Protein AF-A0A381T5F5-F1 (afdb_monomer_lite)

Radius of gyration: 28.42 Å; chains: 1; bounding box: 63×72×77 Å

Sequence (205 aa):
MLFAADSLQAEAVHLPLPDIADSGIIEITLPPEMNLDVVPEEDIFDAQMGEAKTIFAEAIISDLTGDTLEAAYQFEMLFESLSHIDELSAHDEFQTLEFNRLLTAAIDYYEDEAVTMDKVETGFSVAVLKDKLDEYIYGQTLEDLEYVEERVEIIPGHIPITYNQKVASIIKFFQNEGRSSFQKWLNRMSRYKPIILPILEEEGV

pLDDT: mean 72.7, std 19.8, range [29.36, 98.19]

Organism: NCBI:txid408172

Foldseek 3Di:
DDDDDDDDDDDDDDDDDDDDDDPDDPDPDDDDDPPPPPPPPCPPLNVLLVVLVVLLVQLVVCQVVLVLPSNVVSLLVSLVSLVVSCVVCPPAPVSVVSSLVSLVVSLCCQPPPRDNDDNPDNPDSNVVSVVVSVVVCVVCDDPLPPQWDWDFDDDPPDDTDTRHSVVSNVVVCCVPVVVVVVVVVVVCCVVCVVVVVVVCVVVVD

Secondary structure (DSSP, 8-state):
--------------PPPP-------------TT----------HHHHHHHHHHHHHHHHHHHHHHT-HHHHHHHHHHHHHHHHHHHHHHTT-HHHHHHHHHHHHHHHHIIIII-SS--TTSSHHHHHHHHHHHHHHHHHHSSSS------EEE--TTS--EEE-HHHHHHHHHHHTTTHHHHHHHHHHHHHHHHHHHHHHHHHT-

Structure (mmCIF, N/CA/C/O backbone):
data_AF-A0A381T5F5-F1
#
_entry.id   AF-A0A381T5F5-F1
#
loop_
_atom_site.group_PDB
_atom_site.id
_atom_site.type_symbol
_atom_site.label_atom_id
_atom_site.label_alt_id
_atom_site.label_comp_id
_atom_site.label_asym_id
_atom_site.label_entity_id
_atom_site.label_seq_id
_atom_site.pdbx_PDB_ins_code
_atom_site.Cartn_x
_atom_site.Cartn_y
_atom_site.Cartn_z
_atom_site.occupancy
_atom_site.B_iso_or_equiv
_atom_site.auth_seq_id
_atom_site.auth_comp_id
_atom_site.auth_asym_id
_atom_site.auth_atom_id
_atom_site.pdbx_PDB_model_num
ATOM 1 N N . MET A 1 1 ? 37.212 46.376 42.908 1.00 38.25 1 MET A N 1
ATOM 2 C CA . MET A 1 1 ? 36.368 45.557 42.016 1.00 38.25 1 MET A CA 1
ATOM 3 C C . MET A 1 1 ? 36.216 46.322 40.717 1.00 38.25 1 MET A C 1
ATOM 5 O O . MET A 1 1 ? 35.493 47.306 40.688 1.00 38.25 1 MET A O 1
ATOM 9 N N . LEU A 1 2 ? 37.015 45.952 39.718 1.00 34.00 2 LEU A N 1
ATOM 10 C CA . LEU A 1 2 ? 37.076 46.578 38.398 1.00 34.00 2 LEU A CA 1
ATOM 11 C C . LEU A 1 2 ? 36.506 45.580 37.388 1.00 34.00 2 LEU A C 1
ATOM 13 O O . LEU A 1 2 ? 36.907 44.419 37.389 1.00 34.00 2 LEU A O 1
ATOM 17 N N . PHE A 1 3 ? 35.553 46.044 36.584 1.00 35.41 3 PHE A N 1
ATOM 18 C CA . PHE A 1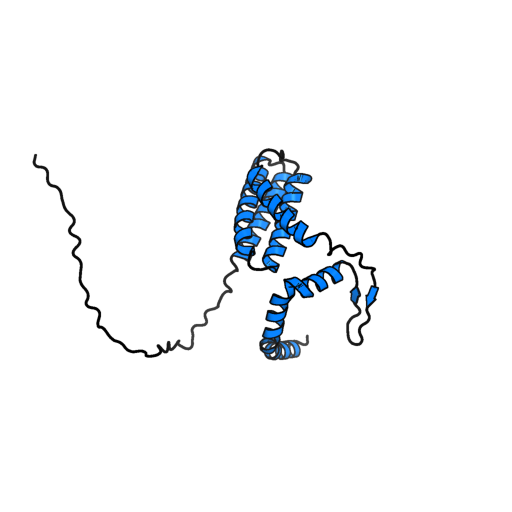 3 ? 34.997 45.328 35.443 1.00 35.41 3 PHE A CA 1
ATOM 19 C C . PHE A 1 3 ? 36.037 45.273 34.317 1.00 35.41 3 PHE A C 1
ATOM 21 O O . PHE A 1 3 ? 36.652 46.293 34.010 1.00 35.41 3 PHE A O 1
ATOM 28 N N . ALA A 1 4 ? 36.200 44.111 33.684 1.00 34.84 4 ALA A N 1
ATOM 29 C CA . ALA A 1 4 ? 36.901 43.969 32.414 1.00 34.84 4 ALA A CA 1
ATOM 30 C C . ALA A 1 4 ? 36.031 43.121 31.477 1.00 34.84 4 ALA A C 1
ATOM 32 O O . ALA A 1 4 ? 35.659 41.999 31.813 1.00 34.84 4 ALA A O 1
ATOM 33 N N . ALA A 1 5 ? 35.667 43.717 30.343 1.00 36.75 5 ALA A N 1
ATOM 34 C CA . ALA A 1 5 ? 35.127 43.033 29.180 1.00 36.75 5 ALA A CA 1
ATOM 35 C C . ALA A 1 5 ? 36.301 42.401 28.425 1.00 36.75 5 ALA A C 1
ATOM 37 O O . ALA A 1 5 ? 37.304 43.083 28.211 1.00 36.75 5 ALA A O 1
ATOM 38 N N . ASP A 1 6 ? 36.177 41.133 28.040 1.00 33.81 6 ASP A N 1
ATOM 39 C CA . ASP A 1 6 ? 37.155 40.463 27.186 1.00 33.81 6 ASP A CA 1
ATOM 40 C C . ASP A 1 6 ? 36.563 40.321 25.779 1.00 33.81 6 ASP A C 1
ATOM 42 O O . ASP A 1 6 ? 35.481 39.758 25.591 1.00 33.81 6 ASP A O 1
ATOM 46 N N . SER A 1 7 ? 37.244 40.930 24.813 1.00 37.56 7 SER A N 1
ATOM 47 C CA . SER A 1 7 ? 36.861 41.004 23.405 1.00 37.56 7 SER A CA 1
ATOM 48 C C . SER A 1 7 ? 37.653 39.953 22.636 1.00 37.56 7 SER A C 1
ATOM 50 O O . SER A 1 7 ? 38.869 40.071 22.511 1.00 37.56 7 SER A O 1
ATOM 52 N N . LEU A 1 8 ? 36.977 38.950 22.074 1.00 38.78 8 LEU A N 1
ATOM 53 C CA . LEU A 1 8 ? 37.603 37.996 21.156 1.00 38.78 8 LEU A CA 1
ATOM 54 C C . LEU A 1 8 ? 37.834 38.666 19.792 1.00 38.78 8 LEU A C 1
ATOM 56 O O . LEU A 1 8 ? 36.903 38.861 19.012 1.00 38.78 8 LEU A O 1
ATOM 60 N N . GLN A 1 9 ? 39.085 39.027 19.508 1.00 34.44 9 GLN A N 1
ATOM 61 C CA . GLN A 1 9 ? 39.554 39.387 18.169 1.00 34.44 9 GLN A CA 1
ATOM 62 C C . GLN A 1 9 ? 39.758 38.108 17.346 1.00 34.44 9 GLN A C 1
ATOM 64 O O . GLN A 1 9 ? 40.683 37.341 17.595 1.00 34.44 9 GLN A O 1
ATOM 69 N N . ALA A 1 10 ? 38.888 37.878 16.361 1.00 34.59 10 ALA A N 1
ATOM 70 C CA . ALA A 1 10 ? 39.128 36.905 15.302 1.00 34.59 10 ALA A CA 1
ATOM 71 C C . ALA A 1 10 ? 40.094 37.526 14.282 1.00 34.59 10 ALA A C 1
ATOM 73 O O . ALA A 1 10 ? 39.742 38.453 13.551 1.00 34.59 10 ALA A O 1
ATOM 74 N N . GLU A 1 11 ? 41.331 37.045 14.271 1.00 29.36 11 GLU A N 1
ATOM 75 C CA . GLU A 1 11 ? 42.367 37.473 13.338 1.00 29.36 11 GLU A CA 1
ATOM 76 C C . GLU A 1 11 ? 42.144 36.765 11.989 1.00 29.36 11 GLU A C 1
ATOM 78 O O . GLU A 1 11 ? 42.240 35.542 11.880 1.00 29.36 11 GLU A O 1
ATOM 83 N N . ALA A 1 12 ? 41.760 37.528 10.962 1.00 34.00 12 ALA A N 1
ATOM 84 C CA . ALA A 1 12 ? 41.528 37.014 9.617 1.00 34.00 12 ALA A CA 1
ATOM 85 C C . ALA A 1 12 ? 42.871 36.721 8.930 1.00 34.00 12 ALA A C 1
ATOM 87 O O . ALA A 1 12 ? 43.585 37.634 8.511 1.00 34.00 12 ALA A O 1
ATOM 88 N N . VAL A 1 13 ? 43.218 35.440 8.799 1.00 34.34 13 VAL A N 1
ATOM 89 C CA . VAL A 1 13 ? 44.379 35.004 8.015 1.00 34.34 13 VAL A CA 1
ATOM 90 C C . VAL A 1 13 ? 44.034 35.105 6.529 1.00 34.34 13 VAL A C 1
ATOM 92 O O . VAL A 1 13 ? 43.244 34.327 5.998 1.00 34.34 13 VAL A O 1
ATOM 95 N N . HIS A 1 14 ? 44.630 36.085 5.854 1.00 31.78 14 HIS A N 1
ATOM 96 C CA . HIS A 1 14 ? 44.514 36.278 4.413 1.00 31.78 14 HIS A CA 1
ATOM 97 C C . HIS A 1 14 ? 45.462 35.307 3.694 1.00 31.78 14 HIS A C 1
ATOM 99 O O . HIS A 1 14 ? 46.673 35.518 3.659 1.00 31.78 14 HIS A O 1
ATOM 105 N N . LEU A 1 15 ? 44.921 34.238 3.109 1.00 33.81 15 LEU A N 1
ATOM 106 C CA . LEU A 1 15 ? 45.661 33.392 2.169 1.00 33.81 15 LEU A CA 1
ATOM 107 C C . LEU A 1 15 ? 45.537 34.001 0.760 1.00 33.81 15 LEU A C 1
ATOM 109 O O . LEU A 1 15 ? 44.425 34.358 0.363 1.00 33.81 15 LEU A O 1
ATOM 113 N N . PRO A 1 16 ? 46.632 34.186 0.003 1.00 30.16 16 PRO A N 1
ATOM 114 C CA . PRO A 1 16 ? 46.548 34.689 -1.361 1.00 30.16 16 PRO A CA 1
ATOM 115 C C . PRO A 1 16 ? 46.124 33.547 -2.293 1.00 30.16 16 PRO A C 1
ATOM 117 O O . PRO A 1 16 ? 46.765 32.496 -2.313 1.00 30.16 16 PRO A O 1
ATOM 120 N N . LEU A 1 17 ? 45.061 33.745 -3.077 1.00 31.80 17 LEU A N 1
ATOM 121 C CA . LEU A 1 17 ? 44.791 32.880 -4.225 1.00 31.80 17 LEU A CA 1
ATOM 122 C C . LEU A 1 17 ? 45.796 33.207 -5.341 1.00 31.80 17 LEU A C 1
ATOM 124 O O . LEU A 1 17 ? 45.927 34.383 -5.692 1.00 31.80 17 LEU A O 1
ATOM 128 N N . PRO A 1 18 ? 46.472 32.214 -5.943 1.00 37.72 18 PRO A N 1
ATOM 129 C CA . PRO A 1 18 ? 47.055 32.405 -7.255 1.00 37.72 18 PRO A CA 1
ATOM 130 C C . PRO A 1 18 ? 45.928 32.375 -8.294 1.00 37.72 18 PRO A C 1
ATOM 132 O O . PRO A 1 18 ? 45.189 31.401 -8.417 1.00 37.72 18 PRO A O 1
ATOM 135 N N . ASP A 1 19 ? 45.807 33.477 -9.021 1.00 45.06 19 ASP A N 1
ATOM 136 C CA . ASP A 1 19 ? 44.993 33.605 -10.222 1.00 45.06 19 ASP A CA 1
ATOM 137 C C . ASP A 1 19 ? 45.656 32.763 -11.325 1.00 45.06 19 ASP A C 1
ATOM 139 O O . ASP A 1 19 ? 46.732 33.111 -11.819 1.00 45.06 19 ASP A O 1
ATOM 143 N N . ILE A 1 20 ? 45.084 31.601 -11.645 1.00 42.59 20 ILE A N 1
ATOM 144 C CA . ILE A 1 20 ? 45.538 30.764 -12.760 1.00 42.59 20 ILE A CA 1
ATOM 145 C C . ILE A 1 20 ? 44.314 30.404 -13.593 1.00 42.59 20 ILE A C 1
ATOM 147 O O . ILE A 1 20 ? 43.582 29.457 -13.312 1.00 42.59 20 ILE A O 1
ATOM 151 N N . ALA A 1 21 ? 44.106 31.196 -14.640 1.00 44.16 21 ALA A N 1
ATOM 152 C CA . ALA A 1 21 ? 43.344 30.780 -15.797 1.00 44.16 21 ALA A CA 1
ATOM 153 C C . ALA A 1 21 ? 44.098 29.629 -16.481 1.00 44.16 21 ALA A C 1
ATOM 155 O O . ALA A 1 21 ? 45.106 29.869 -17.142 1.00 44.16 21 ALA A O 1
ATOM 156 N N . ASP A 1 22 ? 43.623 28.394 -16.324 1.00 35.47 22 ASP A N 1
ATOM 157 C CA . ASP A 1 22 ? 43.992 27.301 -17.222 1.00 35.47 22 ASP A CA 1
ATOM 158 C C . ASP A 1 22 ? 42.821 26.323 -17.374 1.00 35.47 22 ASP A C 1
ATOM 160 O O . ASP A 1 22 ? 42.461 25.562 -16.477 1.00 35.47 22 ASP A O 1
ATOM 164 N N . SER A 1 23 ? 42.170 26.398 -18.529 1.00 48.31 23 SER A N 1
ATOM 165 C CA . SER A 1 23 ? 41.189 25.429 -19.001 1.00 48.31 23 SER A CA 1
ATOM 166 C C . SER A 1 23 ? 41.922 24.163 -19.450 1.00 48.31 23 SER A C 1
ATOM 168 O O . SER A 1 23 ? 42.151 23.959 -20.641 1.00 48.31 23 SER A O 1
ATOM 170 N N . GLY A 1 24 ? 42.295 23.326 -18.484 1.00 35.50 24 GLY A N 1
ATOM 171 C CA . GLY A 1 24 ? 42.821 21.980 -18.691 1.00 35.50 24 GLY A CA 1
ATOM 172 C C . GLY A 1 24 ? 41.862 20.945 -18.110 1.00 35.50 24 GLY A C 1
ATOM 173 O O . GLY A 1 24 ? 41.478 21.028 -16.947 1.00 35.50 24 GLY A O 1
ATOM 174 N N . ILE A 1 25 ? 41.451 19.978 -18.929 1.00 42.22 25 ILE A N 1
ATOM 175 C CA . ILE A 1 25 ? 40.666 18.812 -18.507 1.00 42.22 25 ILE A CA 1
ATOM 176 C C . ILE A 1 25 ? 41.436 18.097 -17.389 1.00 42.22 25 ILE A C 1
ATOM 178 O O . ILE A 1 25 ? 42.571 17.671 -17.593 1.00 42.22 25 ILE A O 1
ATOM 182 N N . ILE A 1 26 ? 40.824 17.965 -16.212 1.00 38.75 26 ILE A N 1
ATOM 183 C CA . ILE A 1 26 ? 41.360 17.137 -15.129 1.00 38.75 26 ILE A CA 1
ATOM 184 C C . ILE A 1 26 ? 41.097 15.676 -15.514 1.00 38.75 26 ILE A C 1
ATOM 186 O O . ILE A 1 26 ? 39.980 15.183 -15.364 1.00 38.75 26 ILE A O 1
ATOM 190 N N . GLU A 1 27 ? 42.108 14.980 -16.035 1.00 40.19 27 GLU A N 1
ATOM 191 C CA . GLU A 1 27 ? 42.082 13.517 -16.130 1.00 40.19 27 GLU A CA 1
ATOM 192 C C . GLU A 1 27 ? 42.274 12.928 -14.729 1.00 40.19 27 GLU A C 1
ATOM 194 O O . GLU A 1 27 ? 43.365 12.944 -14.157 1.00 40.19 27 GLU A O 1
ATOM 199 N N . ILE A 1 28 ? 41.185 12.417 -14.156 1.00 47.28 28 ILE A N 1
ATOM 200 C CA . ILE A 1 28 ? 41.226 11.629 -12.927 1.00 47.28 28 ILE A CA 1
ATOM 201 C C . ILE A 1 28 ? 41.643 10.209 -13.316 1.00 47.28 28 ILE A C 1
ATOM 203 O O . ILE A 1 28 ? 40.820 9.403 -13.748 1.00 47.28 28 ILE A O 1
ATOM 207 N N . THR A 1 29 ? 42.927 9.888 -13.177 1.00 44.03 29 THR A N 1
ATOM 208 C CA . THR A 1 29 ? 43.412 8.512 -13.338 1.00 44.03 29 THR A CA 1
ATOM 209 C C . THR A 1 29 ? 42.994 7.691 -12.116 1.00 44.03 29 THR A C 1
ATOM 211 O O . THR A 1 29 ? 43.640 7.753 -11.070 1.00 44.03 29 THR A O 1
ATOM 214 N N . LEU A 1 30 ? 41.899 6.932 -12.227 1.00 45.69 30 LEU A N 1
ATOM 215 C CA . LEU A 1 30 ? 41.507 5.956 -11.206 1.00 45.69 30 LEU A CA 1
ATOM 216 C C . LEU A 1 30 ? 42.463 4.742 -11.228 1.00 45.69 30 LEU A C 1
ATOM 218 O O . LEU A 1 30 ? 42.721 4.198 -12.305 1.00 45.69 30 LEU A O 1
ATOM 222 N N . PRO A 1 31 ? 42.995 4.294 -10.075 1.00 48.22 31 PRO A N 1
ATOM 223 C CA . PRO A 1 31 ? 43.805 3.081 -9.996 1.00 48.22 31 PRO A CA 1
ATOM 224 C C . PRO A 1 31 ? 42.960 1.821 -10.286 1.00 48.22 31 PRO A C 1
ATOM 226 O O . PRO A 1 31 ? 41.769 1.799 -9.976 1.00 48.22 31 PRO A O 1
ATOM 229 N N . PRO A 1 32 ? 43.559 0.754 -10.852 1.00 56.72 32 PRO A N 1
ATOM 230 C CA . PRO A 1 32 ? 42.825 -0.356 -11.471 1.00 56.72 32 PRO A CA 1
ATOM 231 C C . PRO A 1 32 ? 42.182 -1.372 -10.507 1.00 56.72 32 PRO A C 1
ATOM 233 O O . PRO A 1 32 ? 41.619 -2.352 -10.979 1.00 56.72 32 PRO A O 1
ATOM 236 N N . GLU A 1 33 ? 42.225 -1.175 -9.186 1.00 52.47 33 GLU A N 1
ATOM 237 C CA . GLU A 1 33 ? 41.735 -2.173 -8.215 1.00 52.47 33 GLU A CA 1
ATOM 238 C C . GLU A 1 33 ? 40.925 -1.561 -7.063 1.00 52.47 33 GLU A C 1
ATOM 240 O O . GLU A 1 33 ? 41.131 -1.866 -5.891 1.00 52.47 33 GLU A O 1
ATOM 245 N N . MET A 1 34 ? 39.956 -0.706 -7.384 1.00 43.25 34 MET A N 1
ATOM 246 C CA . MET A 1 34 ? 38.816 -0.499 -6.491 1.00 43.25 34 MET A CA 1
ATOM 247 C C . MET A 1 34 ? 37.645 -1.325 -7.012 1.00 43.25 34 MET A C 1
ATOM 249 O O . MET A 1 34 ? 36.798 -0.822 -7.747 1.00 43.25 34 MET A O 1
ATOM 253 N N . ASN A 1 35 ? 37.594 -2.598 -6.614 1.00 51.69 35 ASN A N 1
ATOM 254 C CA . ASN A 1 35 ? 36.321 -3.310 -6.545 1.00 51.69 35 ASN A CA 1
ATOM 255 C C . ASN A 1 35 ? 35.527 -2.649 -5.412 1.00 51.69 35 ASN A C 1
ATOM 257 O O . ASN A 1 35 ? 35.549 -3.081 -4.262 1.00 51.69 35 ASN A O 1
ATOM 261 N N . LEU A 1 36 ? 34.907 -1.514 -5.729 1.00 45.31 36 LEU A N 1
ATOM 262 C CA . LEU A 1 36 ? 33.728 -1.095 -5.007 1.00 45.31 36 LEU A CA 1
ATOM 263 C C . LEU A 1 36 ? 32.704 -2.166 -5.353 1.00 45.31 36 LEU A C 1
ATOM 265 O O . LEU A 1 36 ? 32.170 -2.163 -6.463 1.00 45.31 36 LEU A O 1
ATOM 269 N N . ASP A 1 37 ? 32.468 -3.101 -4.435 1.00 44.31 37 ASP A N 1
ATOM 270 C CA . ASP A 1 37 ? 31.156 -3.722 -4.370 1.00 44.31 37 ASP A CA 1
ATOM 271 C C . ASP A 1 37 ? 30.195 -2.546 -4.217 1.00 44.31 37 ASP A C 1
ATOM 273 O O . ASP A 1 37 ? 30.013 -1.995 -3.131 1.00 44.31 37 ASP A O 1
ATOM 277 N N . VAL A 1 38 ? 29.675 -2.068 -5.349 1.00 47.16 38 VAL A N 1
ATOM 278 C CA . VAL A 1 38 ? 28.521 -1.189 -5.382 1.00 47.16 38 VAL A CA 1
ATOM 279 C C . VAL A 1 38 ? 27.403 -2.087 -4.890 1.00 47.16 38 VAL A C 1
ATOM 281 O O . VAL A 1 38 ? 26.710 -2.728 -5.677 1.00 47.16 38 VAL A O 1
ATOM 284 N N . VAL A 1 39 ? 27.299 -2.214 -3.565 1.00 48.06 39 VAL A N 1
ATOM 285 C CA . VAL A 1 39 ? 26.050 -2.598 -2.930 1.00 48.06 39 VAL A CA 1
ATOM 286 C C . VAL A 1 39 ? 25.044 -1.641 -3.554 1.00 48.06 39 VAL A C 1
ATOM 288 O O . VAL A 1 39 ? 25.280 -0.430 -3.473 1.00 48.06 39 VAL A O 1
ATOM 291 N N . PRO A 1 40 ? 24.039 -2.137 -4.299 1.00 51.09 40 PRO A N 1
ATOM 292 C CA . PRO A 1 40 ? 23.034 -1.248 -4.843 1.00 51.09 40 PRO A CA 1
ATOM 293 C C . PRO A 1 40 ? 22.497 -0.468 -3.651 1.00 51.09 40 PRO A C 1
ATOM 295 O O . PRO A 1 40 ? 22.054 -1.072 -2.675 1.00 51.09 40 PRO A O 1
ATOM 298 N N . GLU A 1 41 ? 22.685 0.848 -3.685 1.00 50.62 41 GLU A N 1
ATOM 299 C CA . GLU A 1 41 ? 22.102 1.750 -2.705 1.00 50.62 41 GLU A CA 1
ATOM 300 C C . GLU A 1 41 ? 20.612 1.411 -2.700 1.00 50.62 41 GLU A C 1
ATOM 302 O O . GLU A 1 41 ? 19.975 1.456 -3.756 1.00 50.62 41 GLU A O 1
ATOM 307 N N . GLU A 1 42 ? 20.118 0.893 -1.574 1.00 57.00 42 GLU A N 1
ATOM 308 C CA . GLU A 1 42 ? 18.711 0.532 -1.445 1.00 57.00 42 GLU A CA 1
ATOM 309 C C . GLU A 1 42 ? 17.911 1.793 -1.779 1.00 57.00 42 GLU A C 1
ATOM 311 O O . GLU A 1 42 ? 18.203 2.864 -1.238 1.00 57.00 42 GLU A O 1
ATOM 316 N N . ASP A 1 43 ? 16.995 1.699 -2.749 1.00 82.19 43 ASP A N 1
ATOM 317 C CA . ASP A 1 43 ? 16.211 2.858 -3.164 1.00 82.19 43 ASP A CA 1
ATOM 318 C C . ASP A 1 43 ? 15.467 3.369 -1.925 1.00 82.19 43 ASP A C 1
ATOM 320 O O . ASP A 1 43 ? 14.814 2.596 -1.223 1.00 82.19 43 ASP A O 1
ATOM 324 N N . ILE A 1 44 ? 15.600 4.664 -1.623 1.00 87.88 44 ILE A N 1
ATOM 325 C CA . ILE A 1 44 ? 14.981 5.286 -0.445 1.00 87.88 44 ILE A CA 1
ATOM 326 C C . ILE A 1 44 ? 13.474 5.004 -0.448 1.00 87.88 44 ILE A C 1
ATOM 328 O O . ILE A 1 44 ? 12.894 4.766 0.611 1.00 87.88 44 ILE A O 1
ATOM 332 N N . PHE A 1 45 ? 12.860 4.969 -1.635 1.00 90.31 45 PHE A N 1
ATOM 333 C CA . PHE A 1 45 ? 11.470 4.564 -1.787 1.00 90.31 45 PHE A CA 1
ATOM 334 C C . PHE A 1 45 ? 11.238 3.116 -1.335 1.00 90.31 45 PHE A C 1
ATOM 336 O O . PHE A 1 45 ? 10.347 2.877 -0.524 1.00 90.31 45 PHE A O 1
ATOM 343 N N . ASP A 1 46 ? 12.037 2.159 -1.816 1.00 90.44 46 ASP A N 1
ATOM 344 C CA . ASP A 1 46 ? 11.882 0.734 -1.493 1.00 90.44 46 ASP A CA 1
ATOM 345 C C . ASP A 1 46 ? 12.051 0.481 0.012 1.00 90.44 46 ASP A C 1
ATOM 347 O O . ASP A 1 46 ? 11.271 -0.265 0.611 1.00 90.44 46 ASP A O 1
ATOM 351 N N . ALA A 1 47 ? 13.025 1.150 0.636 1.00 92.12 47 ALA A N 1
ATOM 352 C CA . ALA A 1 47 ? 13.267 1.065 2.071 1.00 92.12 47 ALA A CA 1
ATOM 353 C C . ALA A 1 47 ? 12.073 1.600 2.882 1.00 92.12 47 ALA A C 1
ATOM 355 O O . ALA A 1 47 ? 11.553 0.897 3.752 1.00 92.12 47 ALA A O 1
ATOM 356 N N . GLN A 1 48 ? 11.587 2.807 2.564 1.00 94.06 48 GLN A N 1
ATOM 357 C CA . GLN A 1 48 ? 10.433 3.393 3.257 1.00 94.06 48 GLN A CA 1
ATOM 358 C C . GLN A 1 48 ? 9.144 2.603 3.003 1.00 94.06 48 GLN A C 1
ATOM 360 O O . GLN A 1 48 ? 8.354 2.384 3.918 1.00 94.06 48 GLN A O 1
ATOM 365 N N . MET A 1 49 ? 8.947 2.102 1.784 1.00 94.88 49 MET A N 1
ATOM 366 C CA . MET A 1 49 ? 7.822 1.236 1.441 1.00 94.88 49 MET A CA 1
ATOM 367 C C . MET A 1 49 ? 7.859 -0.077 2.237 1.00 94.88 49 MET A C 1
ATOM 369 O O . MET A 1 49 ? 6.823 -0.563 2.697 1.00 94.88 49 MET A O 1
ATOM 373 N N . GLY A 1 50 ? 9.045 -0.665 2.419 1.00 95.62 50 GLY A N 1
ATOM 374 C CA . GLY A 1 50 ? 9.250 -1.847 3.259 1.00 95.62 50 GLY A CA 1
ATOM 375 C C . GLY A 1 50 ? 8.937 -1.591 4.736 1.00 95.62 50 GLY A C 1
ATOM 376 O O . GLY A 1 50 ? 8.280 -2.411 5.386 1.00 95.62 50 GLY A O 1
ATOM 377 N N . GLU A 1 51 ? 9.346 -0.434 5.252 1.00 96.06 51 GLU A N 1
ATOM 378 C CA . GLU A 1 51 ? 9.022 0.013 6.606 1.00 96.06 51 GLU A CA 1
ATOM 379 C C . GLU A 1 51 ? 7.508 0.197 6.789 1.00 96.06 51 GLU A C 1
ATOM 381 O O . GLU A 1 51 ? 6.926 -0.432 7.673 1.00 96.06 51 GLU A O 1
ATOM 386 N N . ALA A 1 52 ? 6.837 0.939 5.903 1.00 97.31 52 ALA A N 1
ATOM 387 C CA . ALA A 1 52 ? 5.390 1.159 5.969 1.00 97.31 52 ALA A CA 1
ATOM 388 C C . ALA A 1 52 ? 4.587 -0.152 5.941 1.00 97.31 52 ALA A C 1
ATOM 390 O O . ALA A 1 52 ? 3.634 -0.318 6.700 1.00 97.31 52 ALA A O 1
ATOM 391 N N . LYS A 1 53 ? 4.992 -1.132 5.122 1.00 97.75 53 LYS A N 1
ATOM 392 C CA . LYS A 1 53 ? 4.368 -2.469 5.112 1.00 97.75 53 LYS A CA 1
ATOM 393 C C . LYS A 1 53 ? 4.530 -3.199 6.445 1.00 97.75 53 LYS A C 1
ATOM 395 O O . LYS A 1 53 ? 3.616 -3.906 6.865 1.00 97.75 53 LYS A O 1
ATOM 400 N N . THR A 1 54 ? 5.679 -3.038 7.097 1.00 98.19 54 THR A N 1
ATOM 401 C CA . THR A 1 54 ? 5.944 -3.632 8.414 1.00 98.19 54 THR A CA 1
ATOM 402 C C . THR A 1 54 ? 5.063 -2.984 9.478 1.00 98.19 54 THR A C 1
ATOM 404 O O . THR A 1 54 ? 4.391 -3.696 10.217 1.00 98.19 54 THR A O 1
ATOM 407 N N . ILE A 1 55 ? 4.983 -1.650 9.490 1.00 97.50 55 ILE A N 1
ATOM 408 C CA . ILE A 1 55 ? 4.107 -0.892 10.394 1.00 97.50 55 ILE A CA 1
ATOM 409 C C . ILE A 1 55 ? 2.644 -1.306 10.196 1.00 97.50 55 ILE A C 1
ATOM 411 O O . ILE A 1 55 ? 1.935 -1.571 11.163 1.00 97.50 55 ILE A O 1
ATOM 415 N N . PHE A 1 56 ? 2.193 -1.434 8.945 1.00 97.25 56 PHE A N 1
ATOM 416 C CA . PHE A 1 56 ? 0.825 -1.858 8.651 1.00 97.25 56 PHE A CA 1
ATOM 417 C C . PHE A 1 56 ? 0.525 -3.272 9.165 1.00 97.25 56 PHE A C 1
ATOM 419 O O . PHE A 1 56 ? -0.545 -3.515 9.722 1.00 97.25 56 PHE A O 1
ATOM 426 N N . ALA A 1 57 ? 1.473 -4.202 9.034 1.00 98.06 57 ALA A N 1
ATOM 427 C CA . ALA A 1 57 ? 1.322 -5.541 9.592 1.00 98.06 57 ALA A CA 1
ATOM 428 C C . ALA A 1 57 ? 1.206 -5.513 11.126 1.00 98.06 57 ALA A C 1
ATOM 430 O O . ALA A 1 57 ? 0.331 -6.183 11.674 1.00 98.06 57 ALA A O 1
ATOM 431 N N . GLU A 1 58 ? 2.032 -4.719 11.813 1.00 97.62 58 GLU A N 1
ATOM 432 C CA . GLU A 1 58 ? 1.956 -4.554 13.272 1.00 97.62 58 GLU A CA 1
ATOM 433 C C . GLU A 1 58 ? 0.644 -3.890 13.712 1.00 97.62 58 GLU A C 1
ATOM 435 O O . GLU A 1 58 ? 0.051 -4.306 14.710 1.00 97.62 58 GLU A O 1
ATOM 440 N N . ALA A 1 59 ? 0.131 -2.927 12.939 1.00 94.25 59 ALA A N 1
ATOM 441 C CA . ALA A 1 59 ? -1.169 -2.306 13.182 1.00 94.25 59 ALA A CA 1
ATOM 442 C C . ALA A 1 59 ? -2.307 -3.340 13.133 1.00 94.25 59 ALA A C 1
ATOM 444 O O . ALA A 1 59 ? -3.109 -3.425 14.065 1.00 94.25 59 ALA A O 1
ATOM 445 N N . ILE A 1 60 ? -2.333 -4.186 12.095 1.00 95.44 60 ILE A N 1
ATOM 446 C CA . ILE A 1 60 ? -3.316 -5.274 11.956 1.00 95.44 60 ILE A CA 1
ATOM 447 C C . ILE A 1 60 ? -3.179 -6.283 13.101 1.00 95.44 60 ILE A C 1
ATOM 449 O O . ILE A 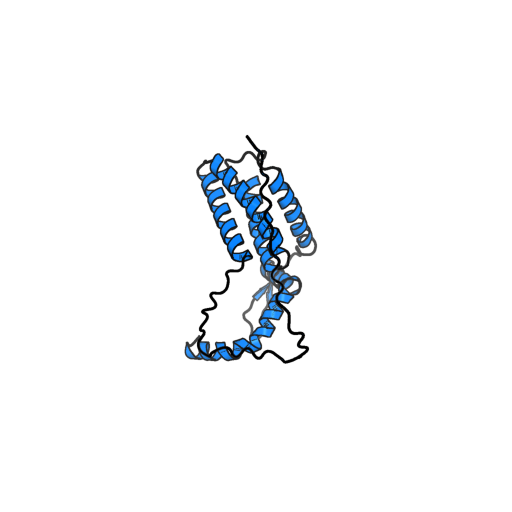1 60 ? -4.176 -6.692 13.691 1.00 95.44 60 ILE A O 1
ATOM 453 N N . ILE A 1 61 ? -1.958 -6.708 13.439 1.00 96.19 61 ILE A N 1
ATOM 454 C CA . ILE A 1 61 ? -1.733 -7.673 14.528 1.00 96.19 61 ILE A CA 1
ATOM 455 C C . ILE A 1 61 ? -2.234 -7.101 15.859 1.00 96.19 61 ILE A C 1
ATOM 457 O O . ILE A 1 61 ? -2.919 -7.796 16.613 1.00 96.19 61 ILE A O 1
ATOM 461 N N . SER A 1 62 ? -1.927 -5.838 16.138 1.00 94.19 62 SER A N 1
ATOM 462 C CA . SER A 1 62 ? -2.340 -5.155 17.366 1.00 94.19 62 SER A CA 1
ATOM 463 C C . SER A 1 62 ? -3.862 -5.040 17.454 1.00 94.19 62 SER A C 1
ATOM 465 O O . SER A 1 62 ? -4.456 -5.404 18.469 1.00 94.19 62 SER A O 1
ATOM 467 N N . ASP A 1 63 ? -4.510 -4.670 16.351 1.00 92.25 63 ASP A N 1
ATOM 468 C CA . ASP A 1 63 ? -5.968 -4.612 16.253 1.00 92.25 63 ASP A CA 1
ATOM 469 C C . ASP A 1 63 ? -6.614 -5.990 16.490 1.00 92.25 63 ASP A C 1
ATOM 471 O O . ASP A 1 63 ? -7.472 -6.150 17.360 1.00 92.25 63 ASP A O 1
ATOM 475 N N . LEU A 1 64 ? -6.134 -7.031 15.801 1.00 92.94 64 LEU A N 1
ATOM 476 C CA . LEU A 1 64 ? -6.656 -8.397 15.932 1.00 92.94 64 LEU A CA 1
ATOM 477 C C . LEU A 1 64 ? -6.424 -9.011 17.319 1.00 92.94 64 LEU A C 1
ATOM 479 O O . LEU A 1 64 ? -7.172 -9.897 17.742 1.00 92.94 64 LEU A O 1
ATOM 483 N N . THR A 1 65 ? -5.385 -8.573 18.029 1.00 93.75 65 THR A N 1
ATOM 484 C CA . THR A 1 65 ? -5.089 -9.024 19.398 1.00 93.75 65 THR A CA 1
ATOM 485 C C . THR A 1 65 ? -5.867 -8.246 20.459 1.00 93.75 65 THR A C 1
ATOM 487 O O . THR A 1 65 ? -5.884 -8.657 21.623 1.00 93.75 65 THR A O 1
ATOM 490 N N . GLY A 1 66 ? -6.579 -7.187 20.063 1.00 88.56 66 GLY A N 1
ATOM 491 C CA . GLY A 1 66 ? -7.373 -6.349 20.954 1.00 88.56 66 GLY A CA 1
ATOM 492 C C . GLY A 1 66 ? -6.568 -5.261 21.668 1.00 88.56 66 GLY A C 1
ATOM 493 O O . GLY A 1 66 ? -7.097 -4.646 22.596 1.00 88.56 66 GLY A O 1
ATOM 494 N N . ASP A 1 67 ? -5.311 -5.032 21.278 1.00 90.81 67 ASP A N 1
ATOM 495 C CA . ASP A 1 67 ? -4.491 -3.950 21.820 1.00 90.81 67 ASP A CA 1
ATOM 496 C C . ASP A 1 67 ? -4.842 -2.633 21.123 1.00 90.81 67 ASP A C 1
ATOM 498 O O . ASP A 1 67 ? -4.220 -2.215 20.148 1.00 90.81 67 ASP A O 1
ATOM 502 N N . THR A 1 68 ? -5.895 -1.986 21.624 1.00 88.88 68 THR A N 1
ATOM 503 C CA . THR A 1 68 ? -6.470 -0.782 21.011 1.00 88.88 68 THR A CA 1
ATOM 504 C C . THR A 1 68 ? -5.488 0.391 20.986 1.00 88.88 68 THR A C 1
ATOM 506 O O . THR A 1 68 ? -5.553 1.229 20.091 1.00 88.88 68 THR A O 1
ATOM 509 N N . LEU A 1 69 ? -4.610 0.486 21.993 1.00 88.69 69 LEU A N 1
ATOM 510 C CA . LEU A 1 69 ? -3.654 1.585 22.116 1.00 88.69 69 LEU A CA 1
ATOM 511 C C . LEU A 1 69 ? -2.505 1.401 21.130 1.00 88.69 69 LEU A C 1
ATOM 513 O O . LEU A 1 69 ? -2.151 2.349 20.432 1.00 88.69 69 LEU A O 1
ATOM 517 N N . GLU A 1 70 ? -1.953 0.189 21.064 1.00 91.25 70 GLU A N 1
ATOM 518 C CA . GLU A 1 70 ? -0.887 -0.124 20.118 1.00 91.25 70 GLU A CA 1
ATOM 519 C C . GLU A 1 70 ? -1.399 -0.043 18.677 1.00 91.25 70 GLU A C 1
ATOM 521 O O . GLU A 1 70 ? -0.756 0.580 17.840 1.00 91.25 70 GLU A O 1
ATOM 526 N N . ALA A 1 71 ? -2.601 -0.559 18.395 1.00 91.12 71 ALA A N 1
ATOM 527 C CA . ALA A 1 71 ? -3.218 -0.442 17.075 1.00 91.12 71 ALA A CA 1
ATOM 528 C C . ALA A 1 71 ? -3.339 1.024 16.634 1.00 91.12 71 ALA A C 1
ATOM 530 O O . ALA A 1 71 ? -2.876 1.380 15.550 1.00 91.12 71 ALA A O 1
ATOM 531 N N . ALA A 1 72 ? -3.892 1.892 17.489 1.00 88.00 72 ALA A N 1
ATOM 532 C CA . ALA A 1 72 ? -4.034 3.316 17.188 1.00 88.00 72 ALA A CA 1
ATOM 533 C C . ALA A 1 72 ? -2.682 3.993 16.915 1.00 88.00 72 ALA A C 1
ATOM 535 O O . ALA A 1 72 ? -2.550 4.737 15.943 1.00 88.00 72 ALA A O 1
ATOM 536 N N . TYR A 1 73 ? -1.674 3.699 17.738 1.00 90.06 73 TYR A N 1
ATOM 537 C CA . TYR A 1 73 ? -0.325 4.233 17.575 1.00 90.06 73 TYR A CA 1
ATOM 538 C C . TYR A 1 73 ? 0.324 3.786 16.256 1.00 90.06 73 TYR A C 1
ATOM 540 O O . TYR A 1 73 ? 0.871 4.608 15.520 1.00 90.06 73 TYR A O 1
ATOM 548 N N . GLN A 1 74 ? 0.224 2.498 15.922 1.00 93.69 74 GLN A N 1
ATOM 549 C CA . GLN A 1 74 ? 0.782 1.946 14.688 1.00 93.69 74 GLN A CA 1
ATOM 550 C C . GLN A 1 74 ? 0.087 2.516 13.446 1.00 93.69 74 GLN A C 1
ATOM 552 O O . GLN A 1 74 ? 0.758 2.828 12.465 1.00 93.69 74 GLN A O 1
ATOM 557 N N . PHE A 1 75 ? -1.234 2.728 13.480 1.00 91.25 75 PHE A N 1
ATOM 558 C CA . PHE A 1 75 ? -1.941 3.397 12.383 1.00 91.25 75 PHE A CA 1
ATOM 559 C C . PHE A 1 75 ? -1.533 4.864 12.223 1.00 91.25 75 PHE A C 1
ATOM 561 O O . PHE A 1 75 ? -1.342 5.318 11.097 1.00 91.25 75 PHE A O 1
ATOM 568 N N . GLU A 1 76 ? -1.351 5.608 13.315 1.00 88.75 76 GLU A N 1
ATOM 569 C CA . GLU A 1 76 ? -0.858 6.988 13.244 1.00 88.75 76 GLU A CA 1
ATOM 570 C C . GLU A 1 76 ? 0.530 7.048 12.587 1.00 88.75 76 GLU A C 1
ATOM 572 O O . GLU A 1 76 ? 0.732 7.800 11.630 1.00 88.75 76 GLU A O 1
ATOM 577 N N . MET A 1 77 ? 1.444 6.178 13.024 1.00 92.00 77 MET A N 1
ATOM 578 C CA . MET A 1 77 ? 2.784 6.060 12.449 1.00 92.00 77 MET A CA 1
ATOM 579 C C . MET A 1 77 ? 2.751 5.606 10.981 1.00 92.00 77 MET A C 1
ATOM 581 O O . MET A 1 77 ? 3.527 6.100 10.161 1.00 92.00 77 MET A O 1
ATOM 585 N N . LEU A 1 78 ? 1.829 4.707 10.618 1.00 94.12 78 LEU A N 1
ATOM 586 C CA . LEU A 1 78 ? 1.627 4.274 9.236 1.00 94.12 78 LEU A CA 1
ATOM 587 C C . LEU A 1 78 ? 1.237 5.449 8.344 1.00 94.12 78 LEU A C 1
ATOM 589 O O . LEU A 1 78 ? 1.849 5.648 7.299 1.00 94.12 78 LEU A O 1
ATOM 593 N N . PHE A 1 79 ? 0.229 6.232 8.732 1.00 91.19 79 PHE A N 1
ATOM 594 C CA . PHE A 1 79 ? -0.241 7.348 7.911 1.00 91.19 79 PHE A CA 1
ATOM 595 C C . PHE A 1 79 ? 0.789 8.477 7.821 1.00 91.19 79 PHE A C 1
ATOM 597 O O . PHE A 1 79 ? 0.914 9.104 6.768 1.00 91.19 79 PHE A O 1
ATOM 604 N N . GLU A 1 80 ? 1.574 8.702 8.875 1.00 88.94 80 GLU A N 1
ATOM 605 C CA . GLU A 1 80 ? 2.734 9.589 8.806 1.00 88.94 80 GLU A CA 1
ATOM 606 C C . GLU A 1 80 ? 3.768 9.066 7.798 1.00 88.94 80 GLU A C 1
ATOM 608 O O . GLU A 1 80 ? 4.178 9.803 6.901 1.00 88.94 80 GLU A O 1
ATOM 613 N N . SER A 1 81 ? 4.149 7.789 7.876 1.00 93.25 81 SER A N 1
ATOM 614 C CA . SER A 1 81 ? 5.089 7.163 6.937 1.00 93.25 81 SER A CA 1
ATOM 615 C C . SER A 1 81 ? 4.593 7.246 5.486 1.00 93.25 81 SER A C 1
ATOM 617 O O . SER A 1 81 ? 5.319 7.702 4.602 1.00 93.25 81 SER A O 1
ATOM 619 N N . LEU A 1 82 ? 3.319 6.922 5.245 1.00 92.31 82 LEU A N 1
ATOM 620 C CA . LEU A 1 82 ? 2.693 7.012 3.926 1.00 92.31 82 LEU A CA 1
ATOM 621 C C . LEU A 1 82 ? 2.720 8.439 3.371 1.00 92.31 82 LEU A C 1
ATOM 623 O O . LEU A 1 82 ? 2.974 8.606 2.184 1.00 92.31 82 LEU A O 1
ATOM 627 N N . SER A 1 83 ? 2.539 9.466 4.205 1.00 88.00 83 SER A N 1
ATOM 628 C CA . SER A 1 83 ? 2.647 10.860 3.754 1.00 88.00 83 SER A CA 1
ATOM 629 C C . SER A 1 83 ? 4.049 11.230 3.251 1.00 88.00 83 SER A C 1
ATOM 631 O O . SER A 1 83 ? 4.172 12.011 2.313 1.00 88.00 83 SER A O 1
ATOM 633 N N . HIS A 1 84 ? 5.107 10.633 3.809 1.00 89.19 84 HIS A N 1
ATOM 634 C CA . HIS A 1 84 ? 6.478 10.855 3.342 1.00 89.19 84 HIS A CA 1
ATOM 635 C C . HIS A 1 84 ? 6.763 10.093 2.041 1.00 89.19 84 HIS A C 1
ATOM 637 O O . HIS A 1 84 ? 7.363 10.636 1.113 1.00 89.19 84 HIS A O 1
ATOM 643 N N . ILE A 1 85 ? 6.298 8.844 1.950 1.00 91.31 85 ILE A N 1
ATOM 644 C CA . ILE A 1 85 ? 6.452 8.005 0.750 1.00 91.31 85 ILE A CA 1
ATOM 645 C C . ILE A 1 85 ? 5.728 8.624 -0.443 1.00 91.31 85 ILE A C 1
ATOM 647 O O . ILE A 1 85 ? 6.207 8.558 -1.577 1.00 91.31 85 ILE A O 1
ATOM 651 N N . ASP A 1 86 ? 4.584 9.247 -0.184 1.00 86.81 86 ASP A N 1
ATOM 652 C CA . ASP A 1 86 ? 3.791 9.943 -1.179 1.00 86.81 86 ASP A CA 1
ATOM 653 C C . ASP A 1 86 ? 4.617 10.985 -1.959 1.00 86.81 86 ASP A C 1
ATOM 655 O O . ASP A 1 86 ? 4.602 11.002 -3.194 1.00 86.81 86 ASP A O 1
ATOM 659 N N . GLU A 1 87 ? 5.419 11.788 -1.251 1.00 84.25 87 GLU A N 1
ATOM 660 C CA . GLU A 1 87 ? 6.315 12.782 -1.854 1.00 84.25 87 GLU A CA 1
ATOM 661 C C . GLU A 1 87 ? 7.408 12.138 -2.720 1.00 84.25 87 GLU A C 1
ATOM 663 O O . GLU A 1 87 ? 7.748 12.664 -3.786 1.00 84.25 87 GLU A O 1
ATOM 668 N N . LEU A 1 88 ? 7.944 10.989 -2.294 1.00 83.25 88 LEU A N 1
ATOM 669 C CA . LEU A 1 88 ? 8.963 10.254 -3.046 1.00 83.25 88 LEU A CA 1
ATOM 670 C C . LEU A 1 88 ? 8.397 9.647 -4.332 1.00 83.25 88 LEU A C 1
ATOM 672 O O . LEU A 1 88 ? 9.024 9.735 -5.389 1.00 83.25 88 LEU A O 1
ATOM 676 N N . SER A 1 89 ? 7.196 9.073 -4.252 1.00 80.25 89 SER A N 1
ATOM 677 C CA . SER A 1 89 ? 6.568 8.336 -5.351 1.00 80.25 89 SER A CA 1
ATOM 678 C C . SER A 1 89 ? 6.158 9.217 -6.538 1.00 80.25 89 SER A C 1
ATOM 680 O O . SER A 1 89 ? 6.032 8.719 -7.655 1.00 80.25 89 SER A O 1
ATOM 682 N N . ALA A 1 90 ? 6.013 10.533 -6.332 1.00 73.94 90 ALA A N 1
ATOM 683 C CA . ALA A 1 90 ? 5.397 11.479 -7.270 1.00 73.94 90 ALA A CA 1
ATOM 684 C C . ALA A 1 90 ? 6.033 11.554 -8.675 1.00 73.94 90 ALA A C 1
ATOM 686 O O . ALA A 1 90 ? 5.439 12.123 -9.593 1.00 73.94 90 ALA A O 1
ATOM 687 N N . HIS A 1 91 ? 7.241 11.018 -8.857 1.00 71.94 91 HIS A N 1
ATOM 688 C CA . HIS A 1 91 ? 7.996 11.097 -10.111 1.00 71.94 91 HIS A CA 1
ATOM 689 C C . HIS A 1 91 ? 8.167 9.744 -10.820 1.00 71.94 91 HIS A C 1
ATOM 691 O O . HIS A 1 91 ? 8.716 9.713 -11.926 1.00 71.94 91 HIS A O 1
ATOM 697 N N . ASP A 1 92 ? 7.702 8.643 -10.219 1.00 78.12 92 ASP A N 1
ATOM 698 C CA . ASP A 1 92 ? 7.736 7.306 -10.809 1.00 78.12 92 ASP A CA 1
ATOM 699 C C . ASP A 1 92 ? 6.363 6.631 -10.700 1.00 78.12 92 ASP A C 1
ATOM 701 O O . ASP A 1 92 ? 5.805 6.421 -9.624 1.00 78.12 92 ASP A O 1
ATOM 705 N N . GLU A 1 93 ? 5.804 6.274 -11.852 1.00 72.38 93 GLU A N 1
ATOM 706 C CA . GLU A 1 93 ? 4.453 5.724 -11.957 1.00 72.38 93 GLU A CA 1
ATOM 707 C C . GLU A 1 93 ? 4.327 4.318 -11.347 1.00 72.38 93 GLU A C 1
ATOM 709 O O . GLU A 1 93 ? 3.265 3.968 -10.832 1.00 72.38 93 GLU A O 1
ATOM 714 N N . PHE A 1 94 ? 5.391 3.504 -11.361 1.00 75.00 94 PHE A N 1
ATOM 715 C CA . PHE A 1 94 ? 5.373 2.189 -10.709 1.00 75.00 94 PHE A CA 1
ATOM 716 C C . PHE A 1 94 ? 5.395 2.342 -9.194 1.00 75.00 94 PHE A C 1
ATOM 718 O O . PHE A 1 94 ? 4.642 1.652 -8.505 1.00 75.00 94 PHE A O 1
ATOM 725 N N . GLN A 1 95 ? 6.208 3.274 -8.697 1.00 84.31 95 GLN A N 1
ATOM 726 C CA . GLN A 1 95 ? 6.256 3.621 -7.279 1.00 84.31 95 GLN A CA 1
ATOM 727 C C . GLN A 1 95 ? 4.917 4.208 -6.817 1.00 84.31 95 GLN A C 1
ATOM 729 O O . GLN A 1 95 ? 4.377 3.779 -5.802 1.00 84.31 95 GLN A O 1
ATOM 734 N N . THR A 1 96 ? 4.317 5.100 -7.611 1.00 84.44 96 THR A N 1
ATOM 735 C CA . THR A 1 96 ? 2.977 5.658 -7.361 1.00 84.44 96 THR A CA 1
ATOM 736 C C . THR A 1 96 ? 1.913 4.558 -7.302 1.00 84.44 96 THR A C 1
ATOM 738 O O . THR A 1 96 ? 1.084 4.535 -6.395 1.00 84.44 96 THR A O 1
ATOM 741 N N . LEU A 1 97 ? 1.928 3.605 -8.241 1.00 82.62 97 LEU A N 1
ATOM 742 C CA . LEU A 1 97 ? 0.988 2.481 -8.252 1.00 82.62 97 LEU A CA 1
ATOM 743 C C . LEU A 1 97 ? 1.148 1.583 -7.019 1.00 82.62 97 LEU A C 1
ATOM 745 O O . LEU A 1 97 ? 0.156 1.145 -6.437 1.00 82.62 97 LEU A O 1
ATOM 749 N N . GLU A 1 98 ? 2.383 1.261 -6.641 1.00 85.25 98 GLU A N 1
ATOM 750 C CA . GLU A 1 98 ? 2.654 0.460 -5.450 1.00 85.25 98 GLU A CA 1
ATOM 751 C C . GLU A 1 98 ? 2.220 1.181 -4.172 1.00 85.25 98 GLU A C 1
ATOM 753 O O . GLU A 1 98 ? 1.539 0.584 -3.336 1.00 85.25 98 GLU A O 1
ATOM 758 N N . PHE A 1 99 ? 2.540 2.470 -4.067 1.00 91.19 99 PHE A N 1
ATOM 759 C CA . PHE A 1 99 ? 2.099 3.336 -2.985 1.00 91.19 99 PHE A CA 1
ATOM 760 C C . PHE A 1 99 ? 0.575 3.361 -2.864 1.00 91.19 99 PHE A C 1
ATOM 762 O O . PHE A 1 99 ? 0.045 3.038 -1.803 1.00 91.19 99 PHE A O 1
ATOM 769 N N . ASN A 1 100 ? -0.141 3.625 -3.959 1.00 89.62 100 ASN A N 1
ATOM 770 C CA . ASN A 1 100 ? -1.602 3.686 -3.941 1.00 89.62 100 ASN A CA 1
ATOM 771 C C . ASN A 1 100 ? -2.241 2.345 -3.565 1.00 89.62 100 ASN A C 1
ATOM 773 O O . ASN A 1 100 ? -3.275 2.331 -2.901 1.00 89.62 100 ASN A O 1
ATOM 777 N N . ARG A 1 101 ? -1.626 1.208 -3.919 1.00 89.00 101 ARG A N 1
ATOM 778 C CA . ARG A 1 101 ? -2.094 -0.113 -3.464 1.00 89.00 101 ARG A CA 1
ATOM 779 C C . ARG A 1 101 ? -1.992 -0.270 -1.951 1.00 89.00 101 ARG A C 1
ATOM 781 O O . ARG A 1 101 ? -2.945 -0.750 -1.343 1.00 89.00 101 ARG A O 1
ATOM 788 N N . LEU A 1 102 ? -0.856 0.106 -1.360 1.00 93.44 102 LEU A N 1
ATOM 789 C CA . LEU A 1 102 ? -0.676 0.047 0.091 1.00 93.44 102 LEU A CA 1
ATOM 790 C C . LEU A 1 102 ? -1.616 1.029 0.793 1.00 93.44 102 LEU A C 1
ATOM 792 O O . LEU A 1 102 ? -2.277 0.648 1.753 1.00 93.44 102 LEU A O 1
ATOM 796 N N . LEU A 1 103 ? -1.716 2.256 0.280 1.00 91.94 103 LEU A N 1
ATOM 797 C CA . LEU A 1 103 ? -2.580 3.289 0.833 1.00 91.94 103 LEU A CA 1
ATOM 798 C C . LEU A 1 103 ? -4.056 2.867 0.820 1.00 91.94 103 LEU A C 1
ATOM 800 O O . LEU A 1 103 ? -4.734 3.007 1.833 1.00 91.94 103 LEU A O 1
ATOM 804 N N . THR A 1 104 ? -4.529 2.292 -0.292 1.00 89.56 104 THR A N 1
ATOM 805 C CA . THR A 1 104 ? -5.892 1.744 -0.402 1.00 89.56 104 THR A CA 1
ATOM 806 C C . THR A 1 104 ? -6.123 0.666 0.652 1.00 89.56 104 THR A C 1
ATOM 808 O O . THR A 1 104 ? -7.071 0.756 1.419 1.00 89.56 104 THR A O 1
ATOM 811 N N . ALA A 1 105 ? -5.221 -0.317 0.749 1.00 92.50 105 ALA A N 1
ATOM 812 C CA . ALA A 1 105 ? -5.356 -1.399 1.723 1.00 92.50 105 ALA A CA 1
ATOM 813 C C . ALA A 1 105 ? -5.347 -0.892 3.176 1.00 92.50 105 ALA A C 1
ATOM 815 O O . ALA A 1 105 ? -6.104 -1.393 4.005 1.00 92.50 105 ALA A O 1
ATOM 816 N N . ALA A 1 106 ? -4.506 0.100 3.480 1.00 91.81 106 ALA A N 1
ATOM 817 C CA . ALA A 1 106 ? -4.424 0.707 4.802 1.00 91.81 106 ALA A CA 1
ATOM 818 C C . ALA A 1 106 ? -5.712 1.449 5.174 1.00 91.81 106 ALA A C 1
ATOM 820 O O . ALA A 1 106 ? -6.216 1.264 6.279 1.00 91.81 106 ALA A O 1
ATOM 821 N N . ILE A 1 107 ? -6.253 2.254 4.254 1.00 88.62 107 ILE A N 1
ATOM 822 C CA . ILE A 1 107 ? -7.512 2.980 4.450 1.00 88.62 107 ILE A CA 1
ATOM 823 C C . ILE A 1 107 ? -8.682 2.005 4.595 1.00 88.62 107 ILE A C 1
ATOM 825 O O . ILE A 1 107 ? -9.431 2.120 5.562 1.00 88.62 107 ILE A O 1
ATOM 829 N N . ASP A 1 108 ? -8.817 1.043 3.679 1.00 88.50 108 ASP A N 1
ATOM 830 C CA . ASP A 1 108 ? -9.912 0.067 3.688 1.00 88.50 108 ASP A CA 1
ATOM 831 C C . ASP A 1 108 ? -9.925 -0.721 5.001 1.00 88.50 108 ASP A C 1
ATOM 833 O O . ASP A 1 108 ? -10.964 -0.843 5.650 1.00 88.50 108 ASP A O 1
ATOM 837 N N . TYR A 1 109 ? -8.761 -1.208 5.446 1.00 91.19 109 TYR A N 1
ATOM 838 C CA . TYR A 1 109 ? -8.678 -1.924 6.714 1.00 91.19 109 TYR A CA 1
ATOM 839 C C . TYR A 1 109 ? -9.006 -1.008 7.895 1.00 91.19 109 TYR A C 1
ATOM 841 O O . TYR A 1 109 ? -9.847 -1.352 8.723 1.00 91.19 109 TYR A O 1
ATOM 849 N N . TYR A 1 110 ? -8.3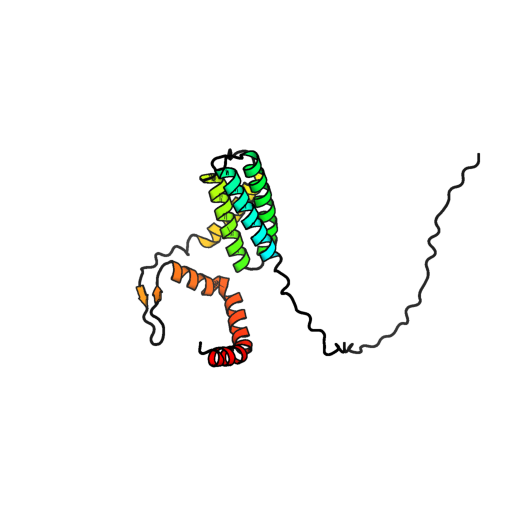56 0.159 7.976 1.00 87.62 110 TYR A N 1
ATOM 850 C CA . TYR A 1 110 ? -8.538 1.106 9.078 1.00 87.62 110 TYR A CA 1
ATOM 851 C C . TYR A 1 110 ? -10.004 1.523 9.237 1.00 87.62 110 TYR A C 1
ATOM 853 O O . TYR A 1 110 ? -10.505 1.650 10.354 1.00 87.62 110 TYR A O 1
ATOM 861 N N . GLU A 1 111 ? -10.706 1.735 8.125 1.00 83.69 111 GLU A N 1
ATOM 862 C CA . GLU A 1 111 ? -12.085 2.185 8.172 1.00 83.69 111 GLU A CA 1
ATOM 863 C C . GLU A 1 111 ? -13.090 1.062 8.311 1.00 83.69 111 GLU A C 1
ATOM 865 O O . GLU A 1 111 ? -14.028 1.214 9.089 1.00 83.69 111 GLU A O 1
ATOM 870 N N . ASP A 1 112 ? -12.963 -0.026 7.563 1.00 84.94 112 ASP A N 1
ATOM 871 C CA . ASP A 1 112 ? -14.049 -0.996 7.429 1.00 84.94 112 ASP A CA 1
ATOM 872 C C . ASP A 1 112 ? -13.799 -2.305 8.175 1.00 84.94 112 ASP A C 1
ATOM 874 O O . ASP A 1 112 ? -14.768 -2.958 8.577 1.00 84.94 112 ASP A O 1
ATOM 878 N N . GLU A 1 113 ? -12.538 -2.676 8.406 1.00 85.75 113 GLU A N 1
ATOM 879 C CA . GLU A 1 113 ? -12.184 -3.958 9.028 1.00 85.75 113 GLU A CA 1
ATOM 880 C C . GLU A 1 113 ? -11.690 -3.839 10.473 1.00 85.75 113 GLU A C 1
ATOM 882 O O . GLU A 1 113 ? -11.860 -4.791 11.240 1.00 85.75 113 GLU A O 1
ATOM 887 N N . ALA A 1 114 ? -11.121 -2.695 10.863 1.00 83.00 114 ALA A N 1
ATOM 888 C CA . ALA A 1 114 ? -10.534 -2.514 12.182 1.00 83.00 114 ALA A CA 1
ATOM 889 C C . ALA A 1 114 ? -11.569 -2.732 13.298 1.00 83.00 114 ALA A C 1
ATOM 891 O O . ALA A 1 114 ? -12.639 -2.117 13.336 1.00 83.00 114 ALA A O 1
ATOM 892 N N . VAL A 1 115 ? -11.240 -3.625 14.230 1.00 81.50 115 VAL A N 1
ATOM 893 C CA . VAL A 1 115 ? -12.157 -4.066 15.293 1.00 81.50 115 VAL A CA 1
ATOM 894 C C . VAL A 1 115 ? -12.082 -3.148 16.511 1.00 81.50 115 VAL A C 1
ATOM 896 O O . VAL A 1 115 ? -13.078 -2.940 17.208 1.00 81.50 115 VAL A O 1
ATOM 899 N N . THR A 1 116 ? -10.889 -2.633 16.795 1.00 79.81 116 THR A N 1
ATOM 900 C CA . THR A 1 116 ? -10.559 -1.902 18.023 1.00 79.81 116 THR A CA 1
ATOM 901 C C . THR A 1 116 ? -10.592 -0.388 17.874 1.00 79.81 116 THR A C 1
ATOM 903 O O . THR A 1 116 ? -10.620 0.320 18.882 1.00 79.81 116 THR A O 1
ATOM 906 N N . MET A 1 117 ? -10.601 0.112 16.640 1.00 71.31 117 MET A N 1
ATOM 907 C CA . MET A 1 117 ? -10.501 1.536 16.339 1.00 71.31 117 MET A CA 1
ATOM 908 C C . MET A 1 117 ? -11.885 2.189 16.299 1.00 71.31 117 MET A C 1
ATOM 910 O O . MET A 1 117 ? -12.736 1.828 15.486 1.00 71.31 117 MET A O 1
ATOM 914 N N . ASP A 1 118 ? -12.114 3.186 17.158 1.00 64.94 118 ASP A N 1
ATOM 915 C CA . ASP A 1 118 ? -13.259 4.085 17.002 1.00 64.94 118 ASP A CA 1
ATOM 916 C C . ASP A 1 118 ? -12.879 5.131 15.944 1.00 64.94 118 ASP A C 1
ATOM 918 O O . ASP A 1 118 ? -11.886 5.845 16.107 1.00 64.94 118 ASP A O 1
ATOM 922 N N . LYS A 1 119 ? -13.637 5.206 14.838 1.00 58.97 119 LYS A N 1
ATOM 923 C CA . LYS A 1 119 ? -13.300 5.929 13.583 1.00 58.97 119 LYS A CA 1
ATOM 924 C C . LYS A 1 119 ? -13.152 7.460 13.726 1.00 58.97 119 LYS A C 1
ATOM 926 O O . LYS A 1 119 ? -13.186 8.195 12.742 1.00 58.97 119 LYS A O 1
ATOM 931 N N . VAL A 1 120 ? -13.081 7.966 14.954 1.00 52.81 120 VAL A N 1
ATOM 932 C CA . VAL A 1 120 ? -13.198 9.377 15.328 1.00 52.81 120 VAL A CA 1
ATOM 933 C C . VAL A 1 120 ? -11.855 9.966 15.791 1.00 52.81 120 VAL A C 1
ATOM 935 O O . VAL A 1 120 ? -11.711 11.188 15.774 1.00 52.81 120 VAL A O 1
ATOM 938 N N . GLU A 1 121 ? -10.856 9.153 16.164 1.00 56.25 121 GLU A N 1
ATOM 939 C CA . GLU A 1 121 ? -9.639 9.671 16.823 1.00 56.25 121 GLU A CA 1
ATOM 940 C C . GLU A 1 121 ? -8.471 10.051 15.887 1.00 56.25 121 GLU A C 1
ATOM 942 O O . GLU A 1 121 ? -7.751 10.992 16.211 1.00 56.25 121 GLU A O 1
ATOM 947 N N . THR A 1 122 ? -8.317 9.468 14.689 1.00 58.78 122 THR A N 1
ATOM 948 C CA . THR A 1 122 ? -7.230 9.842 13.745 1.00 58.78 122 THR A CA 1
ATOM 949 C C . THR A 1 122 ? -7.777 10.506 12.475 1.00 58.78 122 THR A C 1
ATOM 951 O O . THR A 1 122 ? -7.621 10.022 11.358 1.00 58.78 122 THR A O 1
ATOM 954 N N . GLY A 1 123 ? -8.492 11.623 12.639 1.00 58.25 123 GLY A N 1
ATOM 955 C CA . GLY A 1 123 ? -9.314 12.198 11.565 1.00 58.25 123 GLY A CA 1
ATOM 956 C C . GLY A 1 123 ? -8.586 13.025 10.495 1.00 58.25 123 GLY A C 1
ATOM 957 O O . GLY A 1 123 ? -9.138 13.213 9.416 1.00 58.25 123 GLY A O 1
ATOM 958 N N . PHE A 1 124 ? -7.383 13.555 10.757 1.00 60.22 124 PHE A N 1
ATOM 959 C CA . PHE A 1 124 ? -6.756 14.517 9.834 1.00 60.22 124 PHE A CA 1
ATOM 960 C C . PHE A 1 124 ? -5.891 13.853 8.753 1.00 60.22 124 PHE A C 1
ATOM 962 O O . PHE A 1 124 ? -6.136 14.075 7.570 1.00 60.22 124 PHE A O 1
ATOM 969 N N . SER A 1 125 ? -4.920 13.013 9.133 1.00 65.94 125 SER A N 1
ATOM 970 C CA . SER A 1 125 ? -4.010 12.376 8.164 1.00 65.94 125 SER A CA 1
ATOM 971 C C . SER A 1 125 ? -4.744 11.427 7.215 1.00 65.94 125 SER A C 1
ATOM 973 O O . SER A 1 125 ? -4.479 11.434 6.017 1.00 65.94 125 SER A O 1
ATOM 975 N N . VAL A 1 126 ? -5.728 10.678 7.721 1.00 70.00 126 VAL A N 1
ATOM 976 C CA . VAL A 1 126 ? -6.526 9.750 6.905 1.00 70.00 126 VAL A CA 1
ATOM 977 C C . VAL A 1 126 ? -7.373 10.500 5.881 1.00 70.00 126 VAL A C 1
ATOM 979 O O . VAL A 1 126 ? -7.388 10.119 4.718 1.00 70.00 126 VAL A O 1
ATOM 982 N N . ALA A 1 127 ? -8.034 11.593 6.272 1.00 74.88 127 ALA A N 1
ATOM 983 C CA . ALA A 1 127 ? -8.863 12.376 5.356 1.00 74.88 127 ALA A CA 1
ATOM 984 C C . ALA A 1 127 ? -8.046 12.984 4.204 1.00 74.88 127 ALA A C 1
ATOM 986 O O . ALA A 1 127 ? -8.462 12.911 3.053 1.00 74.88 127 ALA A O 1
ATOM 987 N N . VAL A 1 128 ? -6.860 13.529 4.498 1.00 77.12 128 VAL A N 1
ATOM 988 C CA . VAL A 1 128 ? -5.965 14.085 3.468 1.00 77.12 128 VAL A CA 1
ATOM 989 C C . VAL A 1 128 ? -5.496 12.999 2.500 1.00 77.12 128 VAL A C 1
ATOM 991 O O . VAL A 1 128 ? -5.514 13.197 1.286 1.00 77.12 128 VAL A O 1
ATOM 994 N N . LEU A 1 129 ? -5.096 11.839 3.024 1.00 76.50 129 LEU A N 1
ATOM 995 C CA . LEU A 1 129 ? -4.646 10.725 2.193 1.00 76.50 129 LEU A CA 1
ATOM 996 C C . LEU A 1 129 ? -5.790 10.111 1.374 1.00 76.50 129 LEU A C 1
ATOM 998 O O . LEU A 1 129 ? -5.576 9.691 0.241 1.00 76.50 129 LEU A O 1
ATOM 1002 N N . LYS A 1 130 ? -7.012 10.109 1.910 1.00 79.19 130 LYS A N 1
ATOM 1003 C CA . LYS A 1 130 ? -8.221 9.708 1.189 1.00 79.19 130 LYS A CA 1
ATOM 1004 C C . LYS A 1 130 ? -8.553 10.623 0.030 1.00 79.19 130 LYS A C 1
ATOM 1006 O O . LYS A 1 130 ? -8.764 10.120 -1.064 1.00 79.19 130 LYS A O 1
ATOM 1011 N N . ASP A 1 131 ? -8.555 11.935 0.248 1.00 81.38 131 ASP A N 1
ATOM 1012 C CA . ASP A 1 131 ? -8.795 12.903 -0.827 1.00 81.38 131 ASP A CA 1
ATOM 1013 C C . ASP A 1 131 ? -7.789 12.694 -1.974 1.00 81.38 131 ASP A C 1
ATOM 1015 O O . ASP A 1 131 ? -8.146 12.766 -3.152 1.00 81.38 131 ASP A O 1
ATOM 1019 N N . LYS A 1 132 ? -6.536 12.360 -1.635 1.00 73.31 132 LYS A N 1
ATOM 1020 C CA . LYS A 1 132 ? -5.506 12.019 -2.619 1.00 73.31 132 LYS A CA 1
ATOM 1021 C C . LYS A 1 132 ? -5.760 10.681 -3.322 1.00 73.31 132 LYS A C 1
ATOM 1023 O O . LYS A 1 132 ? -5.589 10.579 -4.538 1.00 73.31 132 LYS A O 1
ATOM 1028 N N . LEU A 1 133 ? -6.166 9.651 -2.581 1.00 76.12 133 LEU A N 1
ATOM 1029 C CA . LEU A 1 133 ? -6.531 8.365 -3.168 1.00 76.12 133 LEU A CA 1
ATOM 1030 C C . LEU A 1 133 ? -7.726 8.515 -4.118 1.00 76.12 133 LEU A C 1
ATOM 1032 O O . LEU A 1 133 ? -7.713 7.947 -5.207 1.00 76.12 133 LEU A O 1
ATOM 1036 N N . ASP A 1 134 ? -8.719 9.317 -3.747 1.00 77.19 134 ASP A N 1
ATOM 1037 C CA . ASP A 1 134 ? -9.867 9.623 -4.592 1.00 77.19 134 ASP A CA 1
ATOM 1038 C C . ASP A 1 134 ? -9.423 10.304 -5.892 1.00 77.19 134 ASP A C 1
ATOM 1040 O O . ASP A 1 134 ? -9.874 9.901 -6.961 1.00 77.19 134 ASP A O 1
ATOM 1044 N N . GLU A 1 135 ? -8.493 11.266 -5.853 1.00 74.38 135 GLU A N 1
ATOM 1045 C CA . GLU A 1 135 ? -7.896 11.855 -7.066 1.00 74.38 135 GLU A CA 1
ATOM 1046 C C . GLU A 1 135 ? -7.280 10.783 -7.985 1.00 74.38 135 GLU A C 1
ATOM 1048 O O . GLU A 1 135 ? -7.544 10.770 -9.193 1.00 74.38 135 GLU A O 1
ATOM 1053 N N . TYR A 1 136 ? -6.520 9.842 -7.417 1.00 67.12 136 TYR A N 1
ATOM 1054 C CA . TYR A 1 136 ? -5.949 8.721 -8.164 1.00 67.12 136 TYR A CA 1
ATOM 1055 C C . TYR A 1 136 ? -7.028 7.799 -8.754 1.00 67.12 136 TYR A C 1
ATOM 1057 O O . TYR A 1 136 ? -6.971 7.452 -9.936 1.00 67.12 136 TYR A O 1
ATOM 1065 N N . ILE A 1 137 ? -8.043 7.434 -7.966 1.00 64.12 137 ILE A N 1
ATOM 1066 C CA . ILE A 1 137 ? -9.159 6.589 -8.401 1.00 64.12 137 ILE A CA 1
ATOM 1067 C C . ILE A 1 137 ? -9.953 7.289 -9.510 1.00 64.12 137 ILE A C 1
ATOM 1069 O O . ILE A 1 137 ? -10.233 6.670 -10.534 1.00 64.12 137 ILE A O 1
ATOM 1073 N N . TYR A 1 138 ? -10.275 8.579 -9.388 1.00 56.28 138 TYR A N 1
ATOM 1074 C CA . TYR A 1 138 ? -10.944 9.347 -10.446 1.00 56.28 138 TYR A CA 1
ATOM 1075 C C . TYR A 1 138 ? -10.129 9.398 -11.742 1.00 56.28 138 TYR A C 1
ATOM 1077 O O . TYR A 1 138 ? -10.708 9.287 -12.824 1.00 56.28 138 TYR A O 1
ATOM 1085 N N . GLY A 1 139 ? -8.797 9.473 -11.648 1.00 56.69 139 GLY A N 1
ATOM 1086 C CA . GLY A 1 139 ? -7.903 9.327 -12.800 1.00 56.69 139 GLY A CA 1
ATOM 1087 C C . GLY A 1 139 ? -8.023 7.970 -13.507 1.00 56.69 139 GLY A C 1
ATOM 1088 O O . GLY A 1 139 ? -7.802 7.887 -14.712 1.00 56.69 139 GLY A O 1
ATOM 1089 N N . GLN A 1 140 ? -8.431 6.927 -12.780 1.00 55.97 140 GLN A N 1
ATOM 1090 C CA . GLN A 1 140 ? -8.519 5.544 -13.254 1.00 55.97 140 GLN A CA 1
ATOM 1091 C C . GLN A 1 140 ? -9.943 5.078 -13.644 1.00 55.97 140 GLN A C 1
ATOM 1093 O O . GLN A 1 140 ? -10.079 3.952 -14.113 1.00 55.97 140 GLN A O 1
ATOM 1098 N N . THR A 1 141 ? -11.033 5.842 -13.436 1.00 56.47 141 THR A N 1
ATOM 1099 C CA . THR A 1 141 ? -12.366 5.209 -13.212 1.00 56.47 141 THR A CA 1
ATOM 1100 C C . THR A 1 141 ? -13.493 5.295 -14.244 1.00 56.47 141 THR A C 1
ATOM 1102 O O . THR A 1 141 ? -14.510 4.659 -13.980 1.00 56.47 141 THR A O 1
ATOM 1105 N N . LEU A 1 142 ? -13.429 5.941 -15.415 1.00 48.22 142 LEU A N 1
ATOM 1106 C CA . LEU A 1 142 ? -14.630 5.929 -16.299 1.00 48.22 142 LEU A CA 1
ATOM 1107 C C . LEU A 1 142 ? -14.445 5.350 -17.703 1.00 48.22 142 LEU A C 1
ATOM 1109 O O . LEU A 1 142 ? -15.325 4.626 -18.165 1.00 48.22 142 LEU A O 1
ATOM 1113 N N . GLU A 1 143 ? -13.310 5.564 -18.359 1.00 48.22 143 GLU A N 1
ATOM 1114 C CA . GLU A 1 143 ? -13.021 4.962 -19.674 1.00 48.22 143 GLU A CA 1
ATOM 1115 C C . GLU A 1 143 ? -12.238 3.636 -19.590 1.00 48.22 143 GLU A C 1
ATOM 1117 O O . GLU A 1 143 ? -11.994 2.977 -20.601 1.00 48.22 143 GLU A O 1
ATOM 1122 N N . ASP A 1 144 ? -11.853 3.220 -18.383 1.00 53.16 144 ASP A N 1
ATOM 1123 C CA . ASP A 1 144 ? -10.968 2.075 -18.123 1.00 53.16 144 ASP A CA 1
ATOM 1124 C C . ASP A 1 144 ? -11.729 0.809 -17.718 1.00 53.16 144 ASP A C 1
ATOM 1126 O O . ASP A 1 144 ? -11.252 -0.305 -17.935 1.00 53.16 144 ASP A O 1
ATOM 1130 N N . LEU A 1 145 ? -12.952 0.969 -17.208 1.00 52.97 145 LEU A N 1
ATOM 1131 C CA . LEU A 1 145 ? -13.886 -0.112 -16.886 1.00 52.97 145 LEU A CA 1
ATOM 1132 C C . LEU A 1 145 ? -14.686 -0.552 -18.125 1.00 52.97 145 LEU A C 1
ATOM 1134 O O . LEU A 1 145 ? -15.902 -0.745 -18.069 1.00 52.97 145 LEU A O 1
ATOM 1138 N N . GLU A 1 146 ? -14.019 -0.701 -19.269 1.00 54.59 146 GLU A N 1
ATOM 1139 C CA . GLU A 1 146 ? -14.645 -1.294 -20.447 1.00 54.59 146 GLU A CA 1
ATOM 1140 C C . GLU A 1 146 ? -14.884 -2.790 -20.193 1.00 54.59 146 GLU A C 1
ATOM 1142 O O . GLU A 1 146 ? -14.006 -3.515 -19.718 1.00 54.59 146 GLU A O 1
ATOM 1147 N N . TYR A 1 147 ? -16.095 -3.270 -20.486 1.00 54.53 147 TYR A N 1
ATOM 1148 C CA . TYR A 1 147 ? -16.394 -4.696 -20.415 1.00 54.53 147 TYR A CA 1
ATOM 1149 C C . TYR A 1 147 ? -15.556 -5.442 -21.459 1.00 54.53 147 TYR A C 1
ATOM 1151 O O . TYR A 1 147 ? -15.815 -5.357 -22.659 1.00 54.53 147 TYR A O 1
ATOM 1159 N N . VAL A 1 148 ? -14.562 -6.195 -20.993 1.00 59.34 148 VAL A N 1
ATOM 1160 C CA . VAL A 1 148 ? -13.726 -7.041 -21.844 1.00 59.34 148 VAL A CA 1
ATOM 1161 C C . VAL A 1 148 ? -14.351 -8.429 -21.930 1.00 59.34 148 VAL A C 1
ATOM 1163 O O . VAL A 1 148 ? -14.319 -9.195 -20.967 1.00 59.34 148 VAL A O 1
ATOM 1166 N N . GLU A 1 149 ? -14.923 -8.761 -23.088 1.00 59.09 149 GLU A N 1
ATOM 1167 C CA . GLU A 1 149 ? -15.398 -10.118 -23.365 1.00 59.09 149 GLU A CA 1
ATOM 1168 C C . GLU A 1 149 ? -14.199 -11.077 -23.438 1.00 59.09 149 GLU A C 1
ATOM 1170 O O . GLU A 1 149 ? -13.277 -10.864 -24.230 1.00 59.09 149 GLU A O 1
ATOM 1175 N N . GLU A 1 150 ? -14.204 -12.125 -22.610 1.00 68.12 150 GLU A N 1
ATOM 1176 C CA . GLU A 1 150 ? -13.074 -13.049 -22.503 1.00 68.12 150 GLU A CA 1
ATOM 1177 C C . GLU A 1 150 ? -12.896 -13.865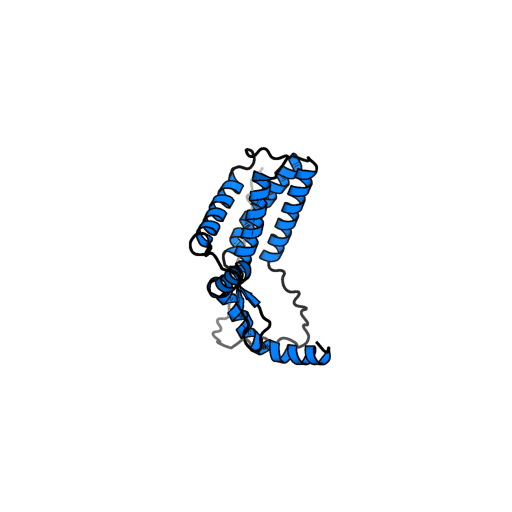 -23.792 1.00 68.12 150 GLU A C 1
ATOM 1179 O O . GLU A 1 150 ? -13.786 -14.611 -24.208 1.00 68.12 150 GLU A O 1
ATOM 1184 N N . ARG A 1 151 ? -11.740 -13.724 -24.449 1.00 73.19 151 ARG A N 1
ATOM 1185 C CA . ARG A 1 151 ? -11.439 -14.380 -25.734 1.00 73.19 151 ARG A CA 1
ATOM 1186 C C . ARG A 1 151 ? -10.052 -15.005 -25.702 1.00 73.19 151 ARG A C 1
ATOM 1188 O O . ARG A 1 151 ? -9.126 -14.435 -25.145 1.00 73.19 151 ARG A O 1
ATOM 1195 N N . VAL A 1 152 ? -9.879 -16.173 -26.317 1.00 71.62 152 VAL A N 1
ATOM 1196 C CA . VAL A 1 152 ? -8.548 -16.785 -26.470 1.00 71.62 152 VAL A CA 1
ATOM 1197 C C . VAL A 1 152 ? -7.960 -16.337 -27.801 1.00 71.62 152 VAL A C 1
ATOM 1199 O O . VAL A 1 152 ? -8.457 -16.727 -28.858 1.00 71.62 152 VAL A O 1
ATOM 1202 N N . GLU A 1 153 ? -6.903 -15.529 -27.755 1.00 68.69 153 GLU A N 1
ATOM 1203 C CA . GLU A 1 153 ? -6.174 -15.113 -28.949 1.00 68.69 153 GLU A CA 1
ATOM 1204 C C . GLU A 1 153 ? -5.011 -16.070 -29.217 1.00 68.69 153 GLU A C 1
ATOM 1206 O O . GLU A 1 153 ? -4.124 -16.277 -28.384 1.00 68.69 153 GLU A O 1
ATOM 1211 N N . ILE A 1 154 ? -5.016 -16.672 -30.409 1.00 68.31 154 ILE A N 1
ATOM 1212 C CA . ILE A 1 154 ? -3.944 -17.550 -30.879 1.00 68.31 154 ILE A CA 1
ATOM 1213 C C . ILE A 1 154 ? -3.140 -16.779 -31.921 1.00 68.31 154 ILE A C 1
ATOM 1215 O O . ILE A 1 154 ? -3.512 -16.718 -33.094 1.00 68.31 154 ILE A O 1
ATOM 1219 N N . ILE A 1 155 ? -2.026 -16.192 -31.492 1.00 70.75 155 ILE A N 1
ATOM 1220 C CA . ILE A 1 155 ? -1.073 -15.542 -32.392 1.00 70.75 155 ILE A CA 1
ATOM 1221 C C . ILE A 1 155 ? -0.085 -16.615 -32.884 1.00 70.75 155 ILE A C 1
ATOM 1223 O O . ILE A 1 155 ? 0.540 -17.288 -32.059 1.00 70.75 155 ILE A O 1
ATOM 1227 N N . PRO A 1 156 ? 0.091 -16.810 -34.207 1.00 57.62 156 PRO A N 1
ATOM 1228 C CA . PRO A 1 156 ? 1.044 -17.785 -34.732 1.00 57.62 156 PRO A CA 1
ATOM 1229 C C . PRO A 1 156 ? 2.454 -17.577 -34.153 1.00 57.62 156 PRO A C 1
ATOM 1231 O O . PRO A 1 156 ? 2.984 -16.467 -34.166 1.00 57.62 156 PRO A O 1
ATOM 1234 N N . GLY A 1 157 ? 3.060 -18.646 -33.627 1.00 73.50 157 GLY A N 1
ATOM 1235 C CA . GLY A 1 157 ? 4.398 -18.610 -33.020 1.00 73.50 157 GLY A CA 1
ATOM 1236 C C . GLY A 1 157 ? 4.462 -18.088 -31.578 1.00 73.50 157 GLY A C 1
ATOM 1237 O O . GLY A 1 157 ? 5.558 -18.005 -31.035 1.00 73.50 157 GLY A O 1
ATOM 1238 N N . HIS A 1 158 ? 3.326 -17.764 -30.955 1.00 66.62 158 HIS A N 1
ATOM 1239 C CA . HIS A 1 158 ? 3.247 -17.324 -29.561 1.00 66.62 158 HIS A CA 1
ATOM 1240 C C . HIS A 1 158 ? 2.434 -18.313 -28.718 1.00 66.62 158 HIS A C 1
ATOM 1242 O O . HIS A 1 158 ? 1.649 -19.109 -29.238 1.00 66.62 158 HIS A O 1
ATOM 1248 N N . ILE A 1 159 ? 2.625 -18.257 -27.399 1.00 73.81 159 ILE A N 1
ATOM 1249 C CA . ILE A 1 159 ? 1.791 -18.988 -26.441 1.00 73.81 159 ILE A CA 1
ATOM 1250 C C . ILE A 1 159 ? 0.379 -18.380 -26.509 1.00 73.81 159 ILE A C 1
ATOM 1252 O O . ILE A 1 159 ? 0.271 -17.153 -26.478 1.00 73.81 159 ILE A O 1
ATOM 1256 N N . PRO A 1 160 ? -0.692 -19.189 -26.637 1.00 73.38 160 PRO A N 1
ATOM 1257 C CA . PRO A 1 160 ? -2.052 -18.663 -26.667 1.00 73.38 160 PRO A CA 1
ATOM 1258 C C . PRO A 1 160 ? -2.343 -17.904 -25.372 1.00 73.38 160 PRO A C 1
ATOM 1260 O O . PRO A 1 160 ? -2.115 -18.425 -24.279 1.00 73.38 160 PRO A O 1
ATOM 1263 N N . ILE A 1 161 ? -2.844 -16.677 -25.508 1.00 75.38 161 ILE A N 1
ATOM 1264 C CA . ILE A 1 161 ? -3.173 -15.812 -24.376 1.00 75.38 161 ILE A CA 1
ATOM 1265 C C . ILE A 1 161 ? -4.686 -15.657 -24.265 1.00 75.38 161 ILE A C 1
ATOM 1267 O O . ILE A 1 161 ? -5.401 -15.492 -25.254 1.00 75.38 161 ILE A O 1
ATOM 1271 N N . THR A 1 162 ? -5.187 -15.726 -23.038 1.00 79.25 162 THR A N 1
ATOM 1272 C CA . THR A 1 162 ? -6.574 -15.397 -22.714 1.00 79.25 162 THR A CA 1
ATOM 1273 C C . THR A 1 162 ? -6.679 -13.885 -22.554 1.00 79.25 162 THR A C 1
ATOM 1275 O O . THR A 1 162 ? -6.128 -13.326 -21.606 1.00 79.25 162 THR A O 1
ATOM 1278 N N . TYR A 1 163 ? -7.367 -13.213 -23.468 1.00 77.62 163 TYR A N 1
ATOM 1279 C CA . TYR A 1 163 ? -7.717 -11.808 -23.344 1.00 77.62 163 TYR A CA 1
ATOM 1280 C C . TYR A 1 163 ? -8.856 -11.670 -22.332 1.00 77.62 163 TYR A C 1
ATOM 1282 O O . TYR A 1 163 ? -10.009 -11.938 -22.651 1.00 77.62 163 TYR A O 1
ATOM 1290 N N . ASN A 1 164 ? -8.514 -11.314 -21.095 1.00 78.56 164 ASN A N 1
ATOM 1291 C CA . ASN A 1 164 ? -9.446 -11.036 -20.002 1.00 78.56 164 ASN A CA 1
ATOM 1292 C C . ASN A 1 164 ? -9.217 -9.611 -19.468 1.00 78.56 164 ASN A C 1
ATOM 1294 O O . ASN A 1 164 ? -8.272 -8.934 -19.876 1.00 78.56 164 ASN A O 1
ATOM 1298 N N . GLN A 1 165 ? -10.046 -9.156 -18.524 1.00 67.44 165 GLN A N 1
ATOM 1299 C CA . GLN A 1 165 ? -9.945 -7.801 -17.964 1.00 67.44 165 GLN A CA 1
ATOM 1300 C C . GLN A 1 165 ? -8.558 -7.496 -17.370 1.00 67.44 165 GLN A C 1
ATOM 1302 O O . GLN A 1 165 ? -8.042 -6.394 -17.532 1.00 67.44 165 GLN A O 1
ATOM 1307 N N . LYS A 1 166 ? -7.917 -8.487 -16.737 1.00 70.94 166 LYS A N 1
ATOM 1308 C CA . LYS A 1 166 ? -6.569 -8.342 -16.172 1.00 70.94 166 LYS A CA 1
ATOM 1309 C C . LYS A 1 166 ? -5.504 -8.166 -17.260 1.00 70.94 166 LYS A C 1
ATOM 1311 O O . LYS A 1 166 ? -4.582 -7.380 -17.095 1.00 70.94 166 LYS A O 1
ATOM 1316 N N . VAL A 1 167 ? -5.611 -8.888 -18.373 1.00 78.19 167 VAL A N 1
ATOM 1317 C CA . VAL A 1 167 ? -4.703 -8.726 -19.519 1.00 78.19 167 VAL A CA 1
ATOM 1318 C C . VAL A 1 167 ? -4.939 -7.382 -20.204 1.00 78.19 167 VAL A C 1
ATOM 1320 O O . VAL A 1 167 ? -3.975 -6.708 -20.559 1.00 78.19 167 VAL A O 1
ATOM 1323 N N . ALA A 1 168 ? -6.194 -6.955 -20.336 1.00 75.94 168 ALA A N 1
ATOM 1324 C CA . ALA A 1 168 ? -6.536 -5.661 -20.912 1.00 75.94 168 ALA A CA 1
ATOM 1325 C C . ALA A 1 168 ? -5.986 -4.489 -20.086 1.00 75.94 168 ALA A C 1
ATOM 1327 O O . ALA A 1 168 ? -5.384 -3.586 -20.662 1.00 75.94 168 ALA A O 1
ATOM 1328 N N . SER A 1 169 ? -6.106 -4.531 -18.754 1.00 71.50 169 SER A N 1
ATOM 1329 C CA . SER A 1 169 ? -5.545 -3.489 -17.885 1.00 71.50 169 SER A CA 1
ATOM 1330 C C . SER A 1 169 ? -4.019 -3.433 -17.967 1.00 71.50 169 SER A C 1
ATOM 1332 O O . SER A 1 169 ? -3.452 -2.351 -18.077 1.00 71.50 169 SER A O 1
ATOM 1334 N N . ILE A 1 170 ? -3.346 -4.587 -18.019 1.00 76.38 170 ILE A N 1
ATOM 1335 C CA . ILE A 1 170 ? -1.890 -4.661 -18.210 1.00 76.38 170 ILE A CA 1
ATOM 1336 C C . ILE A 1 170 ? -1.482 -4.084 -19.575 1.00 76.38 170 ILE A C 1
ATOM 1338 O O . ILE A 1 170 ? -0.533 -3.305 -19.654 1.00 76.38 170 ILE A O 1
ATOM 1342 N N . ILE A 1 171 ? -2.188 -4.432 -20.656 1.00 79.56 171 ILE A N 1
ATOM 1343 C CA . ILE A 1 171 ? -1.921 -3.880 -21.993 1.0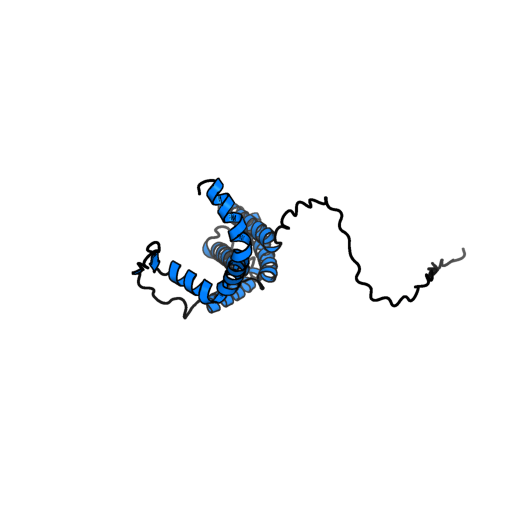0 79.56 171 ILE A CA 1
ATOM 1344 C C . ILE A 1 171 ? -2.115 -2.364 -21.989 1.00 79.56 171 ILE A C 1
ATOM 1346 O O . ILE A 1 171 ? -1.253 -1.645 -22.491 1.00 79.56 171 ILE A O 1
ATOM 1350 N N . LYS A 1 172 ? -3.212 -1.878 -21.403 1.00 77.12 172 LYS A N 1
ATOM 1351 C CA . LYS A 1 172 ? -3.516 -0.450 -21.313 1.00 77.12 172 LYS A CA 1
ATOM 1352 C C . LYS A 1 172 ? -2.442 0.306 -20.534 1.00 77.12 172 LYS A C 1
ATOM 1354 O O . LYS A 1 172 ? -1.936 1.317 -21.017 1.00 77.12 172 LYS A O 1
ATOM 1359 N N . PHE A 1 173 ? -2.030 -0.243 -19.395 1.00 75.81 173 PHE A N 1
ATOM 1360 C CA . PHE A 1 173 ? -0.940 0.286 -18.587 1.00 75.81 173 PHE A CA 1
ATOM 1361 C C . PHE A 1 173 ? 0.346 0.432 -19.411 1.00 75.81 173 PHE A C 1
ATOM 1363 O O . PHE A 1 173 ? 0.913 1.517 -19.478 1.00 75.81 173 PHE A O 1
ATOM 1370 N N . PHE A 1 174 ? 0.779 -0.613 -20.124 1.00 80.56 174 PHE A N 1
ATOM 1371 C CA . PHE A 1 174 ? 2.001 -0.546 -20.939 1.00 80.56 174 PHE A CA 1
ATOM 1372 C C . PHE A 1 174 ? 1.864 0.267 -22.239 1.00 80.56 174 PHE A C 1
ATOM 1374 O O . PHE A 1 174 ? 2.882 0.640 -22.828 1.00 80.56 174 PHE A O 1
ATOM 1381 N N . GLN A 1 175 ? 0.645 0.547 -22.708 1.00 76.69 175 GLN A N 1
ATOM 1382 C CA . GLN A 1 175 ? 0.399 1.469 -23.824 1.00 76.69 175 GLN A CA 1
ATOM 1383 C C . GLN A 1 175 ? 0.505 2.938 -23.396 1.00 76.69 175 GLN A C 1
ATOM 1385 O O . GLN A 1 175 ? 0.982 3.761 -24.186 1.00 76.69 175 GLN A O 1
ATOM 1390 N N . ASN A 1 176 ? 0.102 3.237 -22.161 1.00 77.88 176 ASN A N 1
ATOM 1391 C CA . ASN A 1 176 ? 0.087 4.575 -21.583 1.00 77.88 176 ASN A CA 1
ATOM 1392 C C . ASN A 1 176 ? 1.254 4.746 -20.595 1.00 77.88 176 ASN A C 1
ATOM 1394 O O . ASN A 1 176 ? 2.392 4.925 -21.030 1.00 77.88 176 ASN A O 1
ATOM 1398 N N . GLU A 1 177 ? 0.958 4.664 -19.299 1.00 69.31 177 GLU A N 1
ATOM 1399 C CA . GLU A 1 177 ? 1.833 4.916 -18.147 1.00 69.31 177 GLU A CA 1
ATOM 1400 C C . GLU A 1 177 ? 3.147 4.104 -18.236 1.00 69.31 177 GLU A C 1
ATOM 1402 O O . GLU A 1 177 ? 4.225 4.609 -18.573 1.00 69.31 177 GLU A O 1
ATOM 1407 N N . GLY A 1 178 ? 3.059 2.776 -18.135 1.00 75.44 178 GLY A N 1
ATOM 1408 C CA . GLY A 1 178 ? 4.215 1.874 -18.111 1.00 75.44 178 GLY A CA 1
ATOM 1409 C C . GLY A 1 178 ? 5.099 1.872 -19.368 1.00 75.44 178 GLY A C 1
ATOM 1410 O O . GLY A 1 178 ? 6.156 1.227 -19.381 1.00 75.44 178 GLY A O 1
ATOM 1411 N N . ARG A 1 179 ? 4.716 2.586 -20.437 1.00 82.00 179 ARG A N 1
ATOM 1412 C CA . ARG A 1 179 ? 5.465 2.657 -21.698 1.00 82.00 179 ARG A CA 1
ATOM 1413 C C . ARG A 1 179 ? 6.880 3.189 -21.502 1.00 82.00 179 ARG A C 1
ATOM 1415 O O . ARG A 1 179 ? 7.813 2.684 -22.130 1.00 82.00 179 ARG A O 1
ATOM 1422 N N . SER A 1 180 ? 7.058 4.215 -20.670 1.00 80.44 180 SER A N 1
ATOM 1423 C CA . SER A 1 180 ? 8.347 4.903 -20.529 1.00 80.44 180 SER A CA 1
ATOM 1424 C C . SER A 1 180 ? 9.415 3.984 -19.912 1.00 80.44 180 SER A C 1
ATOM 1426 O O . SER A 1 180 ? 10.515 3.839 -20.459 1.00 80.44 180 SER A O 1
ATOM 1428 N N . SER A 1 181 ? 9.073 3.282 -18.832 1.00 77.94 181 SER A N 1
ATOM 1429 C CA . SER A 1 181 ? 9.947 2.317 -18.158 1.00 77.94 181 SER A CA 1
ATOM 1430 C C . SER A 1 181 ? 10.182 1.071 -19.001 1.00 77.94 181 SER A C 1
ATOM 1432 O O . SER A 1 181 ? 11.325 0.619 -19.122 1.00 77.94 181 SER A O 1
ATOM 1434 N N . PHE A 1 182 ? 9.147 0.563 -19.676 1.00 82.75 182 PHE A N 1
ATOM 1435 C CA . PHE A 1 182 ? 9.306 -0.569 -20.586 1.00 82.75 182 PHE A CA 1
ATOM 1436 C C . PHE A 1 182 ? 10.236 -0.230 -21.758 1.00 82.75 182 PHE A C 1
ATOM 1438 O O . PHE A 1 182 ? 11.107 -1.020 -22.122 1.00 82.75 182 PHE A O 1
ATOM 1445 N N . GLN A 1 183 ? 10.148 0.988 -22.299 1.00 84.38 183 GLN A N 1
ATOM 1446 C CA . GLN A 1 183 ? 11.060 1.447 -23.344 1.00 84.38 183 GLN A CA 1
ATOM 1447 C C . GLN A 1 183 ? 12.505 1.571 -22.841 1.00 84.38 183 GLN A C 1
ATOM 1449 O O . GLN A 1 183 ? 13.432 1.173 -23.550 1.00 84.38 183 GLN A O 1
ATOM 1454 N N . LYS A 1 184 ? 12.725 2.077 -21.617 1.00 88.12 184 LYS A N 1
ATOM 1455 C CA . LYS A 1 184 ? 14.062 2.092 -20.991 1.00 88.12 184 LYS A CA 1
ATOM 1456 C C . LYS A 1 184 ? 14.629 0.671 -20.895 1.00 88.12 184 LYS A C 1
ATOM 1458 O O . LYS A 1 184 ? 15.797 0.464 -21.227 1.00 88.12 184 LYS A O 1
ATOM 1463 N N . TRP A 1 185 ? 13.809 -0.303 -20.500 1.00 85.44 185 TRP A N 1
ATOM 1464 C CA . TRP A 1 185 ? 14.194 -1.714 -20.453 1.00 85.44 185 TRP A CA 1
ATOM 1465 C C . TRP A 1 185 ? 14.537 -2.277 -21.844 1.00 85.44 185 TRP A C 1
ATOM 1467 O O . TRP A 1 185 ? 15.624 -2.828 -22.029 1.00 85.44 185 TRP A O 1
ATOM 1477 N N . LEU A 1 186 ? 13.694 -2.048 -22.858 1.00 86.81 186 LEU A N 1
ATOM 1478 C CA . LEU A 1 186 ? 13.956 -2.469 -24.242 1.00 86.81 186 LEU A CA 1
ATOM 1479 C C . LEU A 1 186 ? 15.252 -1.872 -24.806 1.00 86.81 186 LEU A C 1
ATOM 1481 O O . LEU A 1 186 ? 16.026 -2.563 -25.466 1.00 86.81 186 LEU A O 1
ATOM 1485 N N . ASN A 1 187 ? 15.531 -0.602 -24.516 1.00 90.88 187 ASN A N 1
ATOM 1486 C CA . ASN A 1 187 ? 16.764 0.047 -24.958 1.00 90.88 187 ASN A CA 1
ATOM 1487 C C . ASN A 1 187 ? 18.001 -0.628 -24.337 1.00 90.88 187 ASN A C 1
ATOM 1489 O O . ASN A 1 187 ? 19.015 -0.833 -25.011 1.00 90.88 187 ASN A O 1
ATOM 1493 N N . ARG A 1 188 ? 17.898 -1.040 -23.067 1.00 89.69 188 ARG A N 1
ATOM 1494 C CA . ARG A 1 188 ? 18.950 -1.762 -22.337 1.00 89.69 188 ARG A CA 1
ATOM 1495 C C . ARG A 1 188 ? 19.135 -3.201 -22.822 1.00 89.69 188 ARG A C 1
ATOM 1497 O O . ARG A 1 188 ? 20.251 -3.712 -22.733 1.00 89.69 188 ARG A O 1
ATOM 1504 N N . MET A 1 189 ? 18.108 -3.840 -23.389 1.00 88.25 189 MET A N 1
ATOM 1505 C CA . MET A 1 189 ? 18.210 -5.217 -23.896 1.00 88.25 189 MET A CA 1
ATOM 1506 C C . MET A 1 189 ? 19.344 -5.393 -24.907 1.00 88.25 189 MET A C 1
ATOM 1508 O O . MET A 1 189 ? 20.023 -6.411 -24.874 1.00 88.25 189 MET A O 1
ATOM 1512 N N . SER A 1 190 ? 19.613 -4.399 -25.756 1.00 84.50 190 SER A N 1
ATOM 1513 C CA . SER A 1 190 ? 20.742 -4.442 -26.700 1.00 84.50 190 SER A CA 1
ATOM 1514 C C . SER A 1 190 ? 22.106 -4.666 -26.025 1.00 84.50 190 SER A C 1
ATOM 1516 O O . SER A 1 190 ? 22.961 -5.347 -26.585 1.00 84.50 190 SER A O 1
ATOM 1518 N N . ARG A 1 191 ? 22.291 -4.135 -24.810 1.00 87.88 191 ARG A N 1
ATOM 1519 C CA . ARG A 1 191 ? 23.525 -4.240 -24.023 1.00 87.88 191 ARG A CA 1
ATOM 1520 C C . ARG A 1 191 ? 23.603 -5.547 -23.244 1.00 87.88 191 ARG A C 1
ATOM 1522 O O . ARG A 1 191 ? 24.664 -6.156 -23.196 1.00 87.88 191 ARG A O 1
ATOM 1529 N N . TYR A 1 192 ? 22.502 -5.959 -22.618 1.00 89.50 192 TYR A N 1
ATOM 1530 C CA . TYR A 1 192 ? 22.504 -7.105 -21.702 1.00 89.50 192 TYR A CA 1
ATOM 1531 C C . TYR A 1 192 ? 22.240 -8.440 -22.398 1.00 89.50 192 TYR A C 1
ATOM 1533 O O . TYR A 1 192 ? 22.799 -9.454 -21.994 1.00 89.50 192 TYR A O 1
ATOM 1541 N N . LYS A 1 193 ? 21.459 -8.457 -23.484 1.00 89.94 193 LYS A N 1
ATOM 1542 C CA . LYS A 1 193 ? 21.150 -9.682 -24.236 1.00 89.94 193 LYS A CA 1
ATOM 1543 C C . LYS A 1 193 ? 22.404 -10.437 -24.714 1.00 89.94 193 LYS A C 1
ATOM 1545 O O . LYS A 1 193 ? 22.435 -11.647 -24.518 1.00 89.94 193 LYS A O 1
ATOM 1550 N N . PRO A 1 194 ? 23.446 -9.788 -25.279 1.00 92.31 194 PRO A N 1
ATOM 1551 C CA . PRO A 1 194 ? 24.670 -10.483 -25.693 1.00 92.31 194 PRO A CA 1
ATOM 1552 C C . PRO A 1 194 ? 25.476 -11.079 -24.534 1.00 92.31 194 PRO A C 1
ATOM 1554 O O . PRO A 1 194 ? 26.289 -11.962 -24.768 1.00 92.31 194 PRO A O 1
ATOM 1557 N N . ILE A 1 195 ? 25.279 -10.577 -23.312 1.00 92.00 195 ILE A N 1
ATOM 1558 C CA . ILE A 1 195 ? 25.979 -11.040 -22.108 1.00 92.00 195 ILE A CA 1
ATOM 1559 C C . ILE A 1 195 ? 25.212 -12.202 -21.473 1.00 92.00 195 ILE A C 1
ATOM 1561 O O . ILE A 1 195 ? 25.807 -13.202 -21.098 1.00 92.00 195 ILE A O 1
ATOM 1565 N N . ILE A 1 196 ? 23.888 -12.071 -21.372 1.00 90.69 196 ILE A N 1
ATOM 1566 C CA . ILE A 1 196 ? 23.028 -13.025 -20.668 1.00 90.69 196 ILE A CA 1
ATOM 1567 C C . ILE A 1 196 ? 22.798 -14.296 -21.490 1.00 90.69 196 ILE A C 1
ATOM 1569 O O . ILE A 1 196 ? 22.830 -15.382 -20.925 1.00 90.69 196 ILE A O 1
ATOM 1573 N N . LEU A 1 197 ? 22.579 -14.190 -22.808 1.00 90.25 197 LEU A N 1
ATOM 1574 C CA . LEU A 1 197 ? 22.258 -15.368 -23.627 1.00 90.25 197 LEU A CA 1
ATOM 1575 C C . LEU A 1 197 ? 23.345 -16.458 -23.601 1.00 90.25 197 LEU A C 1
ATOM 1577 O O . LEU A 1 197 ? 22.975 -17.609 -23.403 1.00 90.25 197 LEU A O 1
ATOM 1581 N N . PRO A 1 198 ? 24.652 -16.146 -23.725 1.00 93.94 198 PRO A N 1
ATOM 1582 C CA . PRO A 1 198 ? 25.696 -17.165 -23.608 1.00 93.94 198 PRO A CA 1
ATOM 1583 C C . PRO A 1 198 ? 25.714 -17.875 -22.250 1.00 93.94 198 PRO A C 1
ATOM 1585 O O . PRO A 1 198 ? 25.971 -19.070 -22.200 1.00 93.94 198 PRO A O 1
ATOM 1588 N N . ILE A 1 199 ? 25.417 -17.152 -21.163 1.00 92.00 199 ILE A N 1
ATOM 1589 C CA . ILE A 1 199 ? 25.361 -17.716 -19.805 1.00 92.00 199 ILE A CA 1
ATOM 1590 C C . ILE A 1 199 ? 24.180 -18.686 -19.688 1.00 92.00 199 ILE A C 1
ATOM 1592 O O . ILE A 1 199 ? 24.326 -19.776 -19.152 1.00 92.00 199 ILE A O 1
ATOM 1596 N N . LEU A 1 200 ? 23.013 -18.312 -20.219 1.00 90.75 200 LEU A N 1
ATOM 1597 C CA . LEU A 1 200 ? 21.835 -19.184 -20.216 1.00 90.75 200 LEU A CA 1
ATOM 1598 C C . LEU A 1 200 ? 22.058 -20.450 -21.058 1.00 90.75 200 LEU A C 1
ATOM 1600 O O . LEU A 1 200 ? 21.727 -21.546 -20.613 1.00 90.75 200 LEU A O 1
ATOM 1604 N N . GLU A 1 201 ? 22.702 -20.317 -22.223 1.00 91.38 201 GLU A N 1
ATOM 1605 C CA . GLU A 1 201 ? 23.093 -21.463 -23.052 1.00 91.38 201 GLU A CA 1
ATOM 1606 C C . GLU A 1 201 ? 24.095 -22.390 -22.339 1.00 91.38 201 GLU A C 1
ATOM 1608 O O . GLU A 1 201 ? 23.992 -23.610 -22.476 1.00 91.38 201 GLU A O 1
ATOM 1613 N N . GLU A 1 202 ? 25.038 -21.836 -21.566 1.00 92.88 202 GLU A N 1
ATOM 1614 C CA . GLU A 1 202 ? 25.996 -22.602 -20.754 1.00 92.88 202 GLU A CA 1
ATOM 1615 C C . GLU A 1 202 ? 25.308 -23.364 -19.608 1.00 92.88 202 GLU A C 1
ATOM 1617 O O . GLU A 1 202 ? 25.626 -24.529 -19.363 1.00 92.88 202 GLU A O 1
ATOM 1622 N N . GLU A 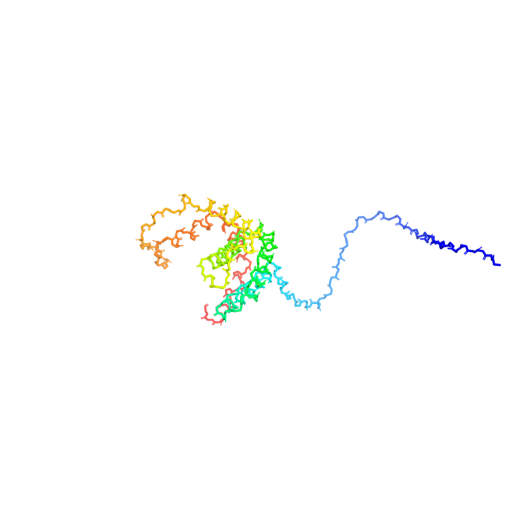1 203 ? 24.316 -22.747 -18.966 1.00 90.31 203 GLU A N 1
ATOM 1623 C CA . GLU A 1 203 ? 23.520 -23.332 -17.877 1.00 90.31 203 GLU A CA 1
ATOM 1624 C C . GLU A 1 203 ? 22.381 -24.251 -18.373 1.00 90.31 203 GLU A C 1
ATOM 1626 O O . GLU A 1 203 ? 21.713 -24.919 -17.580 1.00 90.31 203 GLU A O 1
ATOM 1631 N N . GLY A 1 204 ? 22.165 -24.331 -19.691 1.00 82.75 204 GLY A N 1
ATOM 1632 C CA . GLY A 1 204 ? 21.172 -25.209 -20.313 1.00 82.75 204 GLY A CA 1
ATOM 1633 C C . GLY A 1 204 ? 19.716 -24.781 -20.101 1.00 82.75 204 GLY A C 1
ATOM 1634 O O . GLY A 1 204 ? 18.830 -25.644 -20.095 1.00 82.75 204 GLY A O 1
ATOM 1635 N N . VAL A 1 205 ? 19.475 -23.478 -19.926 1.00 60.91 205 VAL A N 1
ATOM 1636 C CA . VAL A 1 205 ? 18.152 -22.860 -19.704 1.00 60.91 205 VAL A CA 1
ATOM 1637 C C . VAL A 1 205 ? 17.738 -21.938 -20.841 1.00 60.91 205 VAL A C 1
ATOM 1639 O O . VAL A 1 205 ? 18.604 -21.246 -21.415 1.00 60.91 205 VAL A O 1
#